Protein AF-A0A9P8PRS9-F1 (afdb_monomer_lite)

Foldseek 3Di:
DDDPDDDPDDPDDDDPPDDPPDDPDPVPDDPVVVVVVPPCPPVVVVVVVVVPPPDDPPPDDDDDDPPDDDPPDPDPPDPPPPPLDQDDPVRVVVLVVVLVVLVVVLVVLLVCPPDPDPPSHDPAPVVSLVSLVVSLVSLVVQQRDPPLQCRQVRDDCSLVSLLVSLQVVLVSLQPGQDDLVCLVSSLVSQVVSLVVLLSCLSSVNDDLVSLVSVLVSQVSVLVSSVVSCVVNVNDDCPVSSVVRSPSSNVSSD

Organism: NCBI:txid1378264

Secondary structure (DSSP, 8-state):
------SPPPPPPPPTT-----PPPGGGS-HHHHGGG-S-GGGTHHHHTTSS----TTS------TT-----PPP-PPP------PPPHHHHHHHHHHHHHHHHHHHHHHHHHTSSSTTSS-SSHHHHHHHHHHHHHHHHHT---SSTTTHHHH-SSHHHHHHHHHHHHHHHHHHSPP-HHHHHHHHHHHHHHHHHHHHHHHTT-S-HHHHHHHHHHHHHHHHHHHHHHHHTT--S-HHHHHTTTHHHHHHH-

Sequence (253 aa):
MSTYSNAPNSPLHPEPDSEISELPKETDFDEQELDFLDLNPDLNQREQFKQSISIDSNQLKSELPEDYKPILTPSPAPPNVIPYRKLSNTQQLKFMNYADERLMYIQRRFIQSFGLNQGIGYISLSELLQDDKNLINFIWMSINSTDLALLKNSLFGQTDYLIRIANDLLEYLDKMIVTIENSKEILKLISSLNDKFSYLIDGKGYSQTEMVRINGIAERTRLLIVEVFDKFGIEGYQYEISKIYEDVLDRTG

pLDDT: mean 79.78, std 20.1, range [36.81, 98.5]

InterPro domains:
  IPR031349 General transcription factor TFIIH, subunit Tfb6 [PF17110] (121-231)
  IPR031349 General transcription factor TFIIH, subunit Tfb6 [PTHR37781] (7-252)

Structure (mmCIF, N/CA/C/O backbone):
data_AF-A0A9P8PRS9-F1
#
_entry.id   AF-A0A9P8PRS9-F1
#
loop_
_atom_site.group_PDB
_atom_site.id
_atom_site.type_symbol
_atom_site.label_atom_id
_atom_site.label_alt_id
_atom_site.label_comp_id
_atom_site.label_asym_id
_atom_site.label_entity_id
_atom_site.label_seq_id
_atom_site.pdbx_PDB_ins_code
_atom_site.Cartn_x
_atom_site.Cartn_y
_atom_site.Cartn_z
_atom_site.occupancy
_atom_site.B_iso_or_equiv
_atom_site.auth_seq_id
_atom_site.auth_comp_id
_atom_site.auth_asym_id
_atom_site.auth_atom_id
_atom_site.pdbx_PDB_model_num
ATOM 1 N N . MET A 1 1 ? 60.914 -10.109 23.136 1.00 39.22 1 MET A N 1
ATOM 2 C CA . MET A 1 1 ? 60.275 -8.785 23.275 1.00 39.22 1 MET A CA 1
ATOM 3 C C . MET A 1 1 ? 60.212 -8.185 21.885 1.00 39.22 1 MET A C 1
ATOM 5 O O . MET A 1 1 ? 61.236 -7.733 21.395 1.00 39.22 1 MET A O 1
ATOM 9 N N . SER A 1 2 ? 59.074 -8.325 21.207 1.00 41.06 2 SER A N 1
ATOM 10 C CA . SER A 1 2 ? 58.925 -7.943 19.798 1.00 41.06 2 SER A CA 1
ATOM 11 C C . SER A 1 2 ? 58.286 -6.561 19.702 1.00 41.06 2 SER A C 1
ATOM 13 O O . SER A 1 2 ? 57.211 -6.329 20.248 1.00 41.06 2 SER A O 1
ATOM 15 N N . THR A 1 3 ? 58.993 -5.654 19.039 1.00 45.03 3 THR A N 1
ATOM 16 C CA . THR A 1 3 ? 58.634 -4.262 18.771 1.00 45.03 3 THR A CA 1
ATOM 17 C C . THR A 1 3 ? 57.626 -4.181 17.623 1.00 45.03 3 THR A C 1
ATOM 19 O O . THR A 1 3 ? 57.967 -4.491 16.484 1.00 45.03 3 THR A O 1
ATOM 22 N N . TYR A 1 4 ? 56.398 -3.746 17.903 1.00 49.62 4 TYR A N 1
ATOM 23 C CA . TYR A 1 4 ? 55.439 -3.327 16.877 1.00 49.62 4 TYR A CA 1
ATOM 24 C C . TYR A 1 4 ? 55.668 -1.838 16.588 1.00 49.62 4 TYR A C 1
ATOM 26 O O . TYR A 1 4 ? 55.220 -0.996 17.358 1.00 49.62 4 TYR A O 1
ATOM 34 N N . SER A 1 5 ? 56.404 -1.502 15.525 1.00 58.78 5 SER A N 1
ATOM 35 C CA . SER A 1 5 ? 56.717 -0.105 15.173 1.00 58.78 5 SER A CA 1
ATOM 36 C C . SER A 1 5 ? 56.424 0.250 13.713 1.00 58.78 5 SER A C 1
ATOM 38 O O . SER A 1 5 ? 57.174 1.022 13.134 1.00 58.78 5 SER A O 1
ATOM 40 N N . ASN A 1 6 ? 55.390 -0.318 13.088 1.00 58.16 6 ASN A N 1
ATOM 41 C CA . ASN A 1 6 ? 55.028 0.022 11.703 1.00 58.16 6 ASN A CA 1
ATOM 42 C C . ASN A 1 6 ? 53.510 -0.064 11.474 1.00 58.16 6 ASN A C 1
ATOM 44 O O . ASN A 1 6 ? 53.046 -0.804 10.610 1.00 58.16 6 ASN A O 1
ATOM 48 N N . ALA A 1 7 ? 52.727 0.671 12.262 1.00 59.50 7 ALA A N 1
ATOM 49 C CA . ALA A 1 7 ? 51.385 1.065 11.842 1.00 59.50 7 ALA A CA 1
ATOM 50 C C . ALA A 1 7 ? 51.472 2.515 11.335 1.00 59.50 7 ALA A C 1
ATOM 52 O O . ALA A 1 7 ? 52.122 3.326 12.000 1.00 59.50 7 ALA A O 1
ATOM 53 N N . PRO A 1 8 ? 50.883 2.860 10.175 1.00 58.09 8 PRO A N 1
ATOM 54 C CA . PRO A 1 8 ? 50.775 4.255 9.770 1.00 58.09 8 PRO A CA 1
ATOM 55 C C . PRO A 1 8 ? 49.957 4.990 10.837 1.00 58.09 8 PRO A C 1
ATOM 57 O O . PRO A 1 8 ? 48.857 4.560 11.181 1.00 58.09 8 PRO A O 1
ATOM 60 N N . ASN A 1 9 ? 50.525 6.048 11.417 1.00 62.53 9 ASN A N 1
ATOM 61 C CA . ASN A 1 9 ? 49.831 6.839 12.427 1.00 62.53 9 ASN A CA 1
ATOM 62 C C . ASN A 1 9 ? 48.580 7.455 11.797 1.00 62.53 9 ASN A C 1
ATOM 64 O O . ASN A 1 9 ? 48.679 8.174 10.803 1.00 62.53 9 ASN A O 1
ATOM 68 N N . SER A 1 10 ? 47.415 7.183 12.386 1.00 62.06 10 SER A N 1
ATOM 69 C CA . SER A 1 10 ? 46.193 7.910 12.055 1.00 62.06 10 SER A CA 1
ATOM 70 C C . SER A 1 10 ? 46.414 9.409 12.299 1.00 62.06 10 SER A C 1
ATOM 72 O O . SER A 1 10 ? 47.065 9.761 13.291 1.00 62.06 10 SER A O 1
ATOM 74 N N . PRO A 1 11 ? 45.889 10.292 11.433 1.00 64.56 11 PRO A N 1
ATOM 75 C CA . PRO A 1 11 ? 45.970 11.732 11.643 1.00 64.56 11 PRO A CA 1
ATOM 76 C C . PRO A 1 11 ? 45.425 12.101 13.026 1.00 64.56 11 PRO A C 1
ATOM 78 O O . PRO A 1 11 ? 44.392 11.575 13.446 1.00 64.56 11 PRO A O 1
ATOM 81 N N . LEU A 1 12 ? 46.124 12.984 13.747 1.00 63.28 12 LEU A N 1
ATOM 82 C CA . LEU A 1 12 ? 45.618 13.492 15.019 1.00 63.28 12 LEU A CA 1
ATOM 83 C C . LEU A 1 12 ? 44.321 14.257 14.757 1.00 63.28 12 LEU A C 1
ATOM 85 O O . LEU A 1 12 ? 44.312 15.228 14.001 1.00 63.28 12 LEU A O 1
ATOM 89 N N . HIS A 1 13 ? 43.237 13.821 15.393 1.00 58.59 13 HIS A N 1
ATOM 90 C CA . HIS A 1 13 ? 41.996 14.575 15.375 1.00 58.59 13 HIS A CA 1
ATOM 91 C C . HIS A 1 13 ? 42.109 15.796 16.302 1.00 58.59 13 HIS A C 1
ATOM 93 O O . HIS A 1 13 ? 42.702 15.681 17.379 1.00 58.59 13 HIS A O 1
ATOM 99 N N . PRO A 1 14 ? 41.551 16.951 15.900 1.00 69.94 14 PRO A N 1
ATOM 100 C CA . PRO A 1 14 ? 41.446 18.120 16.766 1.00 69.94 14 PRO A CA 1
ATOM 101 C C . PRO A 1 14 ? 40.601 17.828 18.020 1.00 69.94 14 PRO A C 1
ATOM 103 O O . PRO A 1 14 ? 39.766 16.920 18.029 1.00 69.94 14 PRO A O 1
ATOM 106 N N . GLU A 1 15 ? 40.828 18.593 19.091 1.00 77.75 15 GLU A N 1
ATOM 107 C CA . GLU A 1 15 ? 40.059 18.484 20.337 1.00 77.75 15 GLU A CA 1
ATOM 108 C C . GLU A 1 15 ? 38.586 18.901 20.137 1.00 77.75 15 GLU A C 1
ATOM 110 O O . GLU A 1 15 ? 38.311 19.727 19.260 1.00 77.75 15 GLU A O 1
ATOM 115 N N . PRO A 1 16 ? 37.645 18.364 20.946 1.00 64.00 16 PRO A N 1
ATOM 116 C CA . PRO A 1 16 ? 36.197 18.490 20.735 1.00 64.00 16 PRO A CA 1
ATOM 117 C C . PRO A 1 16 ? 35.652 19.916 20.550 1.00 64.00 16 PRO A C 1
ATOM 119 O O . PRO A 1 16 ? 34.617 20.064 19.909 1.00 64.00 16 PRO A O 1
ATOM 122 N N . ASP A 1 17 ? 36.356 20.942 21.040 1.00 64.69 17 ASP A N 1
ATOM 123 C CA . ASP A 1 17 ? 35.929 22.349 20.985 1.00 64.69 17 ASP A CA 1
ATOM 124 C C . ASP A 1 17 ? 36.884 23.249 20.173 1.00 64.69 17 ASP A C 1
ATOM 126 O O . ASP A 1 17 ? 36.900 24.470 20.337 1.00 64.69 17 ASP A O 1
ATOM 130 N N . SER A 1 18 ? 37.714 22.667 19.300 1.00 67.31 18 SER A N 1
ATOM 131 C CA . SER A 1 18 ? 38.602 23.442 18.424 1.00 67.31 18 SER A CA 1
ATOM 132 C C . SER A 1 18 ? 37.972 23.686 17.047 1.00 67.31 18 SER A C 1
ATOM 134 O O . SER A 1 18 ? 37.728 22.759 16.276 1.00 67.31 18 SER A O 1
ATOM 136 N N . GLU A 1 19 ? 37.700 24.955 16.727 1.00 62.75 19 GLU A N 1
ATOM 137 C CA . GLU A 1 19 ? 37.249 25.364 15.392 1.00 62.75 19 GLU A CA 1
ATOM 138 C C . GLU A 1 19 ? 38.404 25.253 14.383 1.00 62.75 19 GLU A C 1
ATOM 140 O O . GLU A 1 19 ? 39.456 25.886 14.522 1.00 62.75 19 GLU A O 1
ATOM 145 N N . ILE A 1 20 ? 38.201 24.447 13.337 1.00 61.06 20 ILE A N 1
ATOM 146 C CA . ILE A 1 20 ? 39.130 24.313 12.211 1.00 61.06 20 ILE A CA 1
ATOM 147 C C . ILE A 1 20 ? 39.128 25.645 11.451 1.00 61.06 20 ILE A C 1
ATOM 149 O O . ILE A 1 20 ? 38.175 25.967 10.747 1.00 61.06 20 ILE A O 1
ATOM 153 N N . SER A 1 21 ? 40.186 26.437 11.622 1.00 58.31 21 SER A N 1
ATOM 154 C CA . SER A 1 21 ? 40.258 27.802 11.075 1.00 58.31 21 SER A CA 1
ATOM 155 C C . SER A 1 21 ? 40.619 27.852 9.584 1.00 58.31 21 SER A C 1
ATOM 157 O O . SER A 1 21 ? 40.466 28.895 8.952 1.00 58.31 21 SER A O 1
ATOM 159 N N . GLU A 1 22 ? 41.077 26.741 9.000 1.00 61.69 22 GLU A N 1
ATOM 160 C CA . GLU A 1 22 ? 41.502 26.670 7.601 1.00 61.69 22 GLU A CA 1
ATOM 161 C C . GLU A 1 22 ? 40.907 25.424 6.934 1.00 61.69 22 GLU A C 1
ATOM 163 O O . GLU A 1 22 ? 41.296 24.292 7.215 1.00 61.69 22 GLU A O 1
ATOM 168 N N . LEU A 1 23 ? 39.929 25.638 6.050 1.00 57.84 23 LEU A N 1
ATOM 169 C CA . LEU A 1 23 ? 39.556 24.648 5.041 1.00 57.84 23 LEU A CA 1
ATOM 170 C C . LEU A 1 23 ? 40.693 24.568 4.004 1.00 57.84 23 LEU A C 1
ATOM 172 O O . LEU A 1 23 ? 41.266 25.618 3.686 1.00 57.84 23 LEU A O 1
ATOM 176 N N . PRO A 1 24 ? 41.005 23.379 3.453 1.00 55.28 24 PRO A N 1
ATOM 177 C CA . PRO A 1 24 ? 41.920 23.263 2.321 1.00 55.28 24 PRO A CA 1
ATOM 178 C C . PRO A 1 24 ? 41.464 24.212 1.213 1.00 55.28 24 PRO A C 1
ATOM 180 O O . PRO A 1 24 ? 40.288 24.224 0.839 1.00 55.28 24 PRO A O 1
ATOM 183 N N . LYS A 1 25 ? 42.369 25.069 0.741 1.00 57.69 25 LYS A N 1
ATOM 184 C CA . LYS A 1 25 ? 42.062 25.995 -0.353 1.00 57.69 25 LYS A CA 1
ATOM 185 C C . LYS A 1 25 ? 42.071 25.190 -1.650 1.00 57.69 25 LYS A C 1
ATOM 187 O O . LYS A 1 25 ? 42.853 24.258 -1.786 1.00 57.69 25 LYS A O 1
ATOM 192 N N . GLU A 1 26 ? 41.234 25.574 -2.613 1.00 54.25 26 GLU A N 1
ATOM 193 C CA . GLU A 1 26 ? 41.061 24.901 -3.919 1.00 54.25 26 GLU A CA 1
ATOM 194 C C . GLU A 1 26 ? 42.369 24.678 -4.713 1.00 54.25 26 GLU A C 1
ATOM 196 O O . GLU A 1 26 ? 42.378 23.962 -5.705 1.00 54.25 26 GLU A O 1
ATOM 201 N N . THR A 1 27 ? 43.480 25.266 -4.271 1.00 53.34 27 THR A N 1
ATOM 202 C CA . THR A 1 27 ? 44.831 25.136 -4.825 1.00 53.34 27 THR A CA 1
ATOM 203 C C . THR A 1 27 ? 45.595 23.866 -4.433 1.00 53.34 27 THR A C 1
ATOM 205 O O . THR A 1 27 ? 46.696 23.685 -4.941 1.00 53.34 27 THR A O 1
ATOM 208 N N . ASP A 1 28 ? 45.066 23.013 -3.549 1.00 53.62 28 ASP A N 1
ATOM 209 C CA . ASP A 1 28 ? 45.774 21.804 -3.077 1.00 53.62 28 ASP A CA 1
ATOM 210 C C . ASP A 1 28 ? 45.522 20.546 -3.935 1.00 53.62 28 ASP A C 1
ATOM 212 O O . ASP A 1 28 ? 46.047 19.479 -3.624 1.00 53.62 28 ASP A O 1
ATOM 216 N N . PHE A 1 29 ? 44.742 20.658 -5.015 1.00 56.34 29 PHE A N 1
ATOM 217 C CA . PHE A 1 29 ? 44.516 19.568 -5.967 1.00 56.34 29 PHE A CA 1
ATOM 218 C C . PHE A 1 29 ? 45.351 19.790 -7.229 1.00 56.34 29 PHE A C 1
ATOM 220 O O . PHE A 1 29 ? 45.262 20.844 -7.861 1.00 56.34 29 PHE A O 1
ATOM 227 N N . ASP A 1 30 ? 46.146 18.791 -7.616 1.00 60.47 30 ASP A N 1
ATOM 228 C CA . ASP A 1 30 ? 46.845 18.806 -8.901 1.00 60.47 30 ASP A CA 1
ATOM 229 C C . ASP A 1 30 ? 45.812 18.809 -10.044 1.00 60.47 30 ASP A C 1
ATOM 231 O O . ASP A 1 30 ? 44.810 18.094 -9.990 1.00 60.47 30 ASP A O 1
ATOM 235 N N . GLU A 1 31 ? 46.055 19.568 -11.121 1.00 58.00 31 GLU A N 1
ATOM 236 C CA . GLU A 1 31 ? 45.141 19.665 -12.282 1.00 58.00 31 GLU A CA 1
ATOM 237 C C . GLU A 1 31 ? 44.767 18.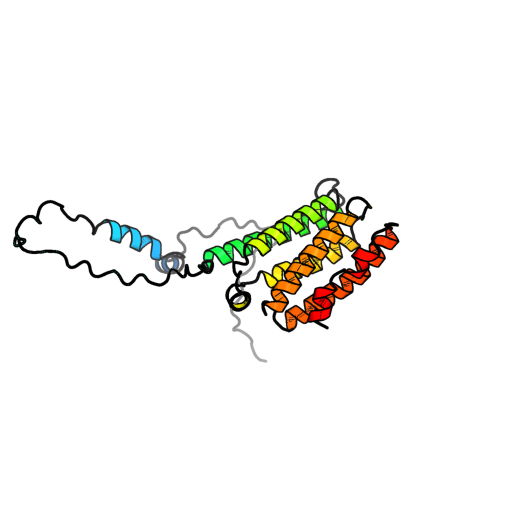288 -12.873 1.00 58.00 31 GLU A C 1
ATOM 239 O O . GLU A 1 31 ? 43.699 18.126 -13.456 1.00 58.00 31 GLU A O 1
ATOM 244 N N . GLN A 1 32 ? 45.609 17.270 -12.668 1.00 59.19 32 GLN A N 1
ATOM 245 C CA . GLN A 1 32 ? 45.366 15.891 -13.103 1.00 59.19 32 GLN A CA 1
ATOM 246 C C . GLN A 1 32 ? 44.349 15.129 -12.231 1.00 59.19 32 GLN A C 1
ATOM 248 O O . GLN A 1 32 ? 43.724 14.188 -12.718 1.00 59.19 32 GLN A O 1
ATOM 253 N N . GLU A 1 33 ? 44.158 15.509 -10.962 1.00 56.84 33 GLU A N 1
ATOM 254 C CA . GLU A 1 33 ? 43.120 14.933 -10.089 1.00 56.84 33 GLU A CA 1
ATOM 255 C C . GLU A 1 33 ? 41.735 15.524 -10.379 1.00 56.84 33 GLU A C 1
ATOM 257 O O . GLU A 1 33 ? 40.726 14.828 -10.252 1.00 56.84 33 GLU A O 1
ATOM 262 N N . LEU A 1 34 ? 41.676 16.779 -10.831 1.00 57.69 34 LEU A N 1
ATOM 263 C CA . LEU A 1 34 ? 40.422 17.441 -11.199 1.00 57.69 34 LEU A CA 1
ATOM 264 C C . LEU A 1 34 ? 39.796 16.845 -12.472 1.00 57.69 34 LEU A C 1
ATOM 266 O O . LEU A 1 34 ? 38.572 16.757 -12.557 1.00 57.69 34 LEU A O 1
ATOM 270 N N . ASP A 1 35 ? 40.613 16.340 -13.403 1.00 61.88 35 ASP A N 1
ATOM 271 C CA . ASP A 1 35 ? 40.151 15.622 -14.604 1.00 61.88 35 ASP A CA 1
ATOM 272 C C . ASP A 1 35 ? 39.470 14.275 -14.275 1.00 61.88 35 ASP A C 1
ATOM 274 O O . ASP A 1 35 ? 38.583 13.827 -15.002 1.00 61.88 35 ASP A O 1
ATOM 278 N N . PHE A 1 36 ? 39.819 13.632 -13.152 1.00 59.41 36 PHE A N 1
ATOM 279 C CA . PHE A 1 36 ? 39.126 12.423 -12.673 1.00 59.41 36 PHE A CA 1
ATOM 280 C C . PHE A 1 36 ? 37.749 12.720 -12.062 1.00 59.41 36 PHE A C 1
ATOM 282 O O . PHE A 1 36 ? 36.930 11.808 -11.916 1.00 59.41 36 PHE A O 1
ATOM 289 N N . LEU A 1 37 ? 37.492 13.981 -11.706 1.00 58.72 37 LEU A N 1
ATOM 290 C CA . LEU A 1 37 ? 36.241 14.448 -11.117 1.00 58.72 37 LEU A CA 1
ATOM 291 C C . LEU A 1 37 ? 35.263 15.018 -12.159 1.00 58.72 37 LEU A C 1
ATOM 293 O O . LEU A 1 37 ? 34.213 15.546 -11.782 1.00 58.72 37 LEU A O 1
ATOM 297 N N . ASP A 1 38 ? 35.564 14.905 -13.458 1.00 63.97 38 ASP A N 1
ATOM 298 C CA . ASP A 1 38 ? 34.611 15.243 -14.515 1.00 63.97 38 ASP A CA 1
ATOM 299 C C . ASP A 1 38 ? 33.526 14.158 -14.619 1.00 63.97 38 ASP A C 1
ATOM 301 O O . ASP A 1 38 ? 33.648 13.138 -15.300 1.00 63.97 38 ASP A O 1
ATOM 305 N N . LEU A 1 39 ? 32.425 14.386 -13.902 1.00 63.06 39 LEU A N 1
ATOM 306 C CA . LEU A 1 39 ? 31.278 13.480 -13.849 1.00 63.06 39 LEU A CA 1
ATOM 307 C C . LEU A 1 39 ? 30.444 13.473 -15.148 1.00 63.06 39 LEU A C 1
ATOM 309 O O . LEU A 1 39 ? 29.463 12.729 -15.209 1.00 63.06 39 LEU A O 1
ATOM 313 N N . ASN A 1 40 ? 30.777 14.286 -16.167 1.00 60.28 40 ASN A N 1
ATOM 314 C CA . ASN A 1 40 ? 30.057 14.342 -17.448 1.00 60.28 40 ASN A CA 1
ATOM 315 C C . ASN A 1 40 ? 30.967 14.699 -18.656 1.00 60.28 40 ASN A C 1
ATOM 317 O O . ASN A 1 40 ? 30.786 15.760 -19.265 1.00 60.28 40 ASN A O 1
ATOM 321 N N . PRO A 1 41 ? 31.833 13.780 -19.120 1.00 60.62 41 PRO A N 1
ATOM 322 C CA . PRO A 1 41 ? 32.759 14.034 -20.236 1.00 60.62 41 PRO A CA 1
ATOM 323 C C . PRO A 1 41 ? 32.072 14.318 -21.593 1.00 60.62 41 PRO A C 1
ATOM 325 O O . PRO A 1 41 ? 32.682 14.861 -22.517 1.00 60.62 41 PRO A O 1
ATOM 328 N N . ASP A 1 42 ? 30.782 13.991 -21.736 1.00 60.03 42 ASP A N 1
ATOM 329 C CA . ASP A 1 42 ? 30.027 14.128 -22.991 1.00 60.03 42 ASP A CA 1
ATOM 330 C C . ASP A 1 42 ? 29.537 15.559 -23.289 1.00 60.03 42 ASP A C 1
ATOM 332 O O . ASP A 1 42 ? 29.092 15.844 -24.407 1.00 60.03 42 ASP A O 1
ATOM 336 N N . LEU A 1 43 ? 29.606 16.491 -22.329 1.00 53.47 43 LEU A N 1
ATOM 337 C CA . LEU A 1 43 ? 29.171 17.877 -22.559 1.00 53.47 43 LEU A CA 1
ATOM 338 C C . LEU A 1 43 ? 30.110 18.631 -23.518 1.00 53.47 43 LEU A C 1
ATOM 340 O O . LEU A 1 43 ? 29.630 19.400 -24.356 1.00 53.47 43 LEU A O 1
ATOM 344 N N . ASN A 1 44 ? 31.412 18.334 -23.486 1.00 55.94 44 ASN A N 1
ATOM 345 C CA . ASN A 1 44 ? 32.426 18.998 -24.314 1.00 55.94 44 ASN A CA 1
ATOM 346 C C . ASN A 1 44 ? 32.399 18.560 -25.793 1.00 55.94 44 ASN A C 1
ATOM 348 O O . ASN A 1 44 ? 32.805 19.314 -26.679 1.00 55.94 44 ASN A O 1
ATOM 352 N N . GLN A 1 45 ? 31.848 17.382 -26.112 1.00 56.38 45 GLN A N 1
ATOM 353 C CA . GLN A 1 45 ? 31.724 16.915 -27.504 1.00 56.38 45 GLN A CA 1
ATOM 354 C C . GLN A 1 45 ? 30.621 17.646 -28.286 1.00 56.38 45 GLN A C 1
ATOM 356 O O . GLN A 1 45 ? 30.653 17.722 -29.519 1.00 56.38 45 GLN A O 1
ATOM 361 N N . ARG A 1 46 ? 29.637 18.226 -27.587 1.00 50.31 46 ARG A N 1
ATOM 362 C CA . ARG A 1 46 ? 28.483 18.878 -28.221 1.00 50.31 46 ARG A CA 1
ATOM 363 C C . ARG A 1 46 ? 28.811 20.254 -28.804 1.00 50.31 46 ARG A C 1
ATOM 365 O O . ARG A 1 46 ? 28.105 20.704 -29.708 1.00 50.31 46 ARG A O 1
ATOM 372 N N . GLU A 1 47 ? 29.874 20.903 -28.331 1.00 48.12 47 GLU A N 1
ATOM 373 C CA . GLU A 1 47 ? 30.336 22.181 -28.886 1.00 48.12 47 GLU A CA 1
ATOM 374 C C . GLU A 1 47 ? 31.142 21.998 -30.179 1.00 48.12 47 GLU A C 1
ATOM 376 O O . GLU A 1 47 ? 30.979 22.781 -31.116 1.00 48.12 47 GLU A O 1
ATOM 381 N N . GLN A 1 48 ? 31.896 20.901 -30.309 1.00 46.34 48 GLN A N 1
ATOM 382 C CA . GLN A 1 48 ? 32.650 20.591 -31.532 1.00 46.34 48 GLN A CA 1
ATOM 383 C C . GLN A 1 48 ? 31.736 20.210 -32.712 1.00 46.34 48 GLN A C 1
ATOM 385 O O . GLN A 1 48 ? 32.017 20.555 -33.859 1.00 46.34 48 GLN A O 1
ATOM 390 N N . PHE A 1 49 ? 30.584 19.583 -32.449 1.00 39.12 49 PHE A N 1
ATOM 391 C CA . PHE A 1 49 ? 29.627 19.196 -33.496 1.00 39.12 49 PHE A CA 1
ATOM 392 C C . PHE A 1 49 ? 28.840 20.367 -34.111 1.00 39.12 49 PHE A C 1
ATOM 394 O O . PHE A 1 49 ? 28.237 20.210 -35.172 1.00 39.12 49 PHE A O 1
ATOM 401 N N . LYS A 1 50 ? 28.830 21.548 -33.478 1.00 42.16 50 LYS A N 1
ATOM 402 C CA . LYS A 1 50 ? 28.157 22.741 -34.026 1.00 42.16 50 LYS A CA 1
ATOM 403 C C . LYS A 1 50 ? 29.013 23.521 -35.028 1.00 42.16 50 LYS A C 1
ATOM 405 O O . LYS A 1 50 ? 28.455 24.312 -35.782 1.00 42.16 50 LYS A O 1
ATOM 410 N N . GLN A 1 51 ? 30.328 23.297 -35.070 1.00 39.31 51 GLN A N 1
ATOM 411 C CA . GLN A 1 51 ? 31.231 24.000 -35.992 1.00 39.31 51 GLN A CA 1
ATOM 412 C C . GLN A 1 51 ? 31.386 23.321 -37.364 1.00 39.31 51 GLN A C 1
ATOM 414 O O . GLN A 1 51 ? 31.916 23.942 -38.278 1.00 39.31 51 GLN A O 1
ATOM 419 N N . SER A 1 52 ? 30.897 22.090 -37.552 1.00 36.81 52 SER A N 1
ATOM 420 C CA . SER A 1 52 ? 31.090 21.320 -38.794 1.00 36.81 52 SER A CA 1
ATOM 421 C C . SER A 1 52 ? 29.894 21.305 -39.758 1.00 36.81 52 SER A C 1
ATOM 423 O O . SER A 1 52 ? 29.959 20.640 -40.790 1.00 36.81 52 SER A O 1
ATOM 425 N N . ILE A 1 53 ? 28.818 22.055 -39.484 1.00 43.31 53 ILE A N 1
ATOM 426 C CA . ILE A 1 53 ? 27.662 22.165 -40.393 1.00 43.31 53 ILE A CA 1
ATOM 427 C C . ILE A 1 53 ? 27.474 23.621 -40.834 1.00 43.31 53 ILE A C 1
ATOM 429 O O . ILE A 1 53 ? 26.539 24.308 -40.433 1.00 43.31 53 ILE A O 1
ATOM 433 N N . SER A 1 54 ? 28.365 24.084 -41.703 1.00 43.03 54 SER A N 1
ATOM 434 C CA . SER A 1 54 ? 28.116 25.201 -42.618 1.00 43.03 54 SER A CA 1
ATOM 435 C C . SER A 1 54 ? 28.155 24.663 -44.049 1.00 43.03 54 SER A C 1
ATOM 437 O O . SER A 1 54 ? 29.143 24.789 -44.765 1.00 43.03 54 SER A O 1
ATOM 439 N N . ILE A 1 55 ? 27.075 23.991 -44.459 1.00 43.06 55 ILE A N 1
ATOM 440 C CA . ILE A 1 55 ? 26.903 23.560 -45.851 1.00 43.06 55 ILE A CA 1
ATOM 441 C C . ILE A 1 55 ? 26.261 24.717 -46.617 1.00 43.06 55 ILE A C 1
ATOM 443 O O . ILE A 1 55 ? 25.105 25.070 -46.389 1.00 43.06 55 ILE A O 1
ATOM 447 N N . ASP A 1 56 ? 27.057 25.307 -47.501 1.00 37.81 56 ASP A N 1
ATOM 448 C CA . ASP A 1 56 ? 26.719 26.429 -48.370 1.00 37.81 56 ASP A CA 1
ATOM 449 C C . ASP A 1 56 ? 25.740 25.976 -49.473 1.00 37.81 56 ASP A C 1
ATOM 451 O O . ASP A 1 56 ? 26.049 25.139 -50.324 1.00 37.81 56 ASP A O 1
ATOM 455 N N . SER A 1 57 ? 24.512 26.487 -49.437 1.00 40.34 57 SER A N 1
ATOM 456 C CA . SER A 1 57 ? 23.354 25.976 -50.187 1.00 40.34 57 SER A CA 1
ATOM 457 C C . SER A 1 57 ? 23.273 26.404 -51.667 1.00 40.34 57 SER A C 1
ATOM 459 O O . SER A 1 57 ? 22.201 26.326 -52.262 1.00 40.34 57 SER A O 1
ATOM 461 N N . ASN A 1 58 ? 24.374 26.835 -52.293 1.00 41.31 58 ASN A N 1
ATOM 462 C CA . ASN A 1 58 ? 24.349 27.462 -53.628 1.00 41.31 58 ASN A CA 1
ATOM 463 C C . ASN A 1 58 ? 25.172 26.772 -54.737 1.00 41.31 58 ASN A C 1
ATOM 465 O O . ASN A 1 58 ? 25.319 27.353 -55.810 1.00 41.31 58 ASN A O 1
ATOM 469 N N . GLN A 1 59 ? 25.664 25.539 -54.555 1.00 42.38 59 GLN A N 1
ATOM 470 C CA . GLN A 1 59 ? 26.496 24.862 -55.575 1.00 42.38 59 GLN A CA 1
ATOM 471 C C . GLN A 1 59 ? 25.984 23.512 -56.111 1.00 42.38 59 GLN A C 1
ATOM 473 O O . GLN A 1 59 ? 26.760 22.760 -56.688 1.00 42.38 59 GLN A O 1
ATOM 478 N N . LEU A 1 60 ? 24.687 23.197 -56.018 1.00 41.12 60 LEU A N 1
ATOM 479 C CA . LEU A 1 60 ? 24.131 22.001 -56.679 1.00 41.12 60 LEU A CA 1
ATOM 480 C C . LEU A 1 60 ? 22.934 22.346 -57.583 1.00 41.12 60 LEU A C 1
ATOM 482 O O . LEU A 1 60 ? 21.777 22.097 -57.250 1.00 41.12 60 LEU A O 1
ATOM 486 N N . LYS A 1 61 ? 23.207 22.938 -58.750 1.00 43.38 61 LYS A N 1
ATOM 487 C CA . LYS A 1 61 ? 22.247 23.036 -59.865 1.00 43.38 61 LYS A CA 1
ATOM 488 C C . LYS A 1 61 ? 22.946 22.833 -61.211 1.00 43.38 61 LYS A C 1
ATOM 490 O O . LYS A 1 61 ? 23.328 23.807 -61.843 1.00 43.38 61 LYS A O 1
ATOM 495 N N . SER A 1 62 ? 23.065 21.567 -61.608 1.00 45.50 62 SER A N 1
ATOM 496 C CA . SER A 1 62 ? 23.299 21.022 -62.965 1.00 45.50 62 SER A CA 1
ATOM 497 C C . SER A 1 62 ? 23.899 19.630 -62.726 1.00 45.50 62 SER A C 1
ATOM 499 O O . SER A 1 62 ? 24.935 19.542 -62.085 1.00 45.50 62 SER A O 1
ATOM 501 N N . GLU A 1 63 ? 23.324 18.485 -63.069 1.00 50.31 63 GLU A N 1
ATOM 502 C CA . GLU A 1 63 ? 22.622 18.063 -64.276 1.00 50.31 63 GLU A CA 1
ATOM 503 C C . GLU A 1 63 ? 21.748 16.854 -63.883 1.00 50.31 63 GLU A C 1
ATOM 505 O O . GLU A 1 63 ? 22.235 15.928 -63.235 1.00 50.31 63 GLU A O 1
ATOM 510 N N . LEU A 1 64 ? 20.467 16.833 -64.252 1.00 50.59 64 LEU A N 1
ATOM 511 C CA . LEU A 1 64 ? 19.635 15.627 -64.178 1.00 50.59 64 LEU A CA 1
ATOM 512 C C . LEU A 1 64 ? 18.962 15.443 -65.547 1.00 50.59 64 LEU A C 1
ATOM 514 O O . LEU A 1 64 ? 18.324 16.386 -66.015 1.00 50.59 64 LEU A O 1
ATOM 518 N N . PRO A 1 65 ? 19.112 14.283 -66.212 1.00 53.47 65 PRO A N 1
ATOM 519 C CA . PRO A 1 65 ? 18.437 14.009 -67.478 1.00 53.47 65 PRO A CA 1
ATOM 520 C C . PRO A 1 65 ? 16.909 13.969 -67.306 1.00 53.47 65 PRO A C 1
ATOM 522 O O . PRO A 1 65 ? 16.408 13.391 -66.342 1.00 53.47 65 PRO A O 1
ATOM 525 N N . GLU A 1 66 ? 16.185 14.534 -68.276 1.00 56.94 66 GLU A N 1
ATOM 526 C CA . GLU A 1 66 ? 14.718 14.733 -68.306 1.00 56.94 66 GLU A CA 1
ATOM 527 C C . GLU A 1 66 ? 13.856 13.453 -68.186 1.00 56.94 66 GLU A C 1
ATOM 529 O O . GLU A 1 66 ? 12.652 13.550 -67.970 1.00 56.94 66 GLU A O 1
ATOM 534 N N . ASP A 1 67 ? 14.437 12.250 -68.251 1.00 48.56 67 ASP A N 1
ATOM 535 C CA . ASP A 1 67 ? 13.687 10.980 -68.240 1.00 48.56 67 ASP A CA 1
ATOM 536 C C . ASP A 1 67 ? 13.667 10.245 -66.885 1.00 48.56 67 ASP A C 1
ATOM 538 O O . ASP A 1 67 ? 13.220 9.095 -66.791 1.00 48.56 67 ASP A O 1
ATOM 542 N N . TYR A 1 68 ? 14.106 10.881 -65.794 1.00 50.69 68 TYR A N 1
ATOM 543 C CA . TYR A 1 68 ? 14.057 10.250 -64.474 1.00 50.69 68 TYR A CA 1
ATOM 544 C C . TYR A 1 68 ? 12.633 10.255 -63.894 1.00 50.69 68 TYR A C 1
ATOM 546 O O . TYR A 1 68 ? 12.227 11.162 -63.170 1.00 50.69 68 TYR A O 1
ATOM 554 N N . LYS A 1 69 ? 11.860 9.202 -64.175 1.00 57.97 69 LYS A N 1
ATOM 555 C CA . LYS A 1 69 ? 10.654 8.885 -63.398 1.00 57.97 69 LYS A CA 1
ATOM 556 C C . LYS A 1 69 ? 11.085 8.150 -62.127 1.00 57.97 69 LYS A C 1
ATOM 558 O O . LYS A 1 69 ? 11.559 7.018 -62.241 1.00 57.97 69 LYS A O 1
ATOM 563 N N . PRO A 1 70 ? 10.935 8.731 -60.921 1.00 48.00 70 PRO A N 1
ATOM 564 C CA . PRO A 1 70 ? 11.246 8.004 -59.702 1.00 48.00 70 PRO A CA 1
ATOM 565 C C . PRO A 1 70 ? 10.312 6.797 -59.606 1.00 48.00 70 PRO A C 1
ATOM 567 O O . PRO A 1 70 ? 9.091 6.936 -59.516 1.00 48.00 70 PRO A O 1
ATOM 570 N N . ILE A 1 71 ? 10.888 5.596 -59.640 1.00 55.06 71 ILE A N 1
ATOM 571 C CA . ILE A 1 71 ? 10.175 4.391 -59.234 1.00 55.06 71 ILE A CA 1
ATOM 572 C C . ILE A 1 71 ? 9.924 4.560 -57.737 1.00 55.06 71 ILE A C 1
ATOM 574 O O . ILE A 1 71 ? 10.857 4.505 -56.938 1.00 55.06 71 ILE A O 1
ATOM 578 N N . LEU A 1 72 ? 8.668 4.811 -57.366 1.00 51.03 72 LEU A N 1
ATOM 579 C CA . LEU A 1 72 ? 8.213 4.742 -55.984 1.00 51.03 72 LEU A CA 1
ATOM 580 C C . LEU A 1 72 ? 8.328 3.282 -55.541 1.00 51.03 72 LEU A C 1
ATOM 582 O O . LEU A 1 72 ? 7.390 2.500 -55.688 1.00 51.03 72 LEU A O 1
ATOM 586 N N . THR A 1 73 ? 9.493 2.886 -55.036 1.00 52.53 73 THR A N 1
ATOM 587 C CA . THR A 1 73 ? 9.569 1.680 -54.224 1.00 52.53 73 THR A CA 1
ATOM 588 C C . THR A 1 73 ? 8.801 1.978 -52.936 1.00 52.53 73 THR A C 1
ATOM 590 O O . THR A 1 73 ? 9.094 2.974 -52.266 1.00 52.53 73 THR A O 1
ATOM 593 N N . PRO A 1 74 ? 7.769 1.193 -52.581 1.00 47.78 74 PRO A N 1
ATOM 594 C CA . PRO A 1 74 ? 7.149 1.348 -51.280 1.00 47.78 74 PRO A CA 1
ATOM 595 C C . PRO A 1 74 ? 8.231 1.103 -50.230 1.00 47.78 74 PRO A C 1
ATOM 597 O O . PRO A 1 74 ? 8.863 0.045 -50.208 1.00 47.78 74 PRO A O 1
ATOM 600 N N . SER A 1 75 ? 8.470 2.119 -49.401 1.00 51.09 75 SER A N 1
ATOM 601 C CA . SER A 1 75 ? 9.316 1.995 -48.219 1.00 51.09 75 SER A CA 1
ATOM 602 C C . SER A 1 75 ? 8.834 0.776 -47.427 1.00 51.09 75 SER A C 1
ATOM 604 O O . SER A 1 75 ? 7.624 0.683 -47.181 1.00 51.09 75 SER A O 1
ATOM 606 N N . PRO A 1 76 ? 9.711 -0.174 -47.052 1.00 50.78 76 PRO A N 1
ATOM 607 C CA . PRO A 1 76 ? 9.331 -1.241 -46.147 1.00 50.78 76 PRO A CA 1
ATOM 608 C C . PRO A 1 76 ? 9.033 -0.576 -44.806 1.00 50.78 76 PRO A C 1
ATOM 610 O O . PRO A 1 76 ? 9.930 -0.307 -44.011 1.00 50.78 76 PRO A O 1
ATOM 613 N N . ALA A 1 77 ? 7.764 -0.234 -44.590 1.00 53.59 77 ALA A N 1
ATOM 614 C CA . ALA A 1 77 ? 7.293 0.236 -43.307 1.00 53.59 77 ALA A CA 1
ATOM 615 C C . ALA A 1 77 ? 7.676 -0.842 -42.283 1.00 53.59 77 ALA A C 1
ATOM 617 O O . ALA A 1 77 ? 7.235 -1.988 -42.436 1.00 53.59 77 ALA A O 1
ATOM 618 N N . PRO A 1 78 ? 8.502 -0.539 -41.263 1.00 54.22 78 PRO A N 1
ATOM 619 C CA . PRO A 1 78 ? 8.600 -1.449 -40.142 1.00 54.22 78 PRO A CA 1
ATOM 620 C C . PRO A 1 78 ? 7.182 -1.600 -39.575 1.00 54.22 78 PRO A C 1
ATOM 622 O O . PRO A 1 78 ? 6.441 -0.608 -39.530 1.00 54.22 78 PRO A O 1
ATOM 625 N N . PRO A 1 79 ? 6.758 -2.814 -39.179 1.00 51.81 79 PRO A N 1
ATOM 626 C CA . PRO A 1 79 ? 5.502 -2.959 -38.469 1.00 51.81 79 PRO A CA 1
ATOM 627 C C . PRO A 1 79 ? 5.529 -1.974 -37.305 1.00 51.81 79 PRO A C 1
ATOM 629 O O . PRO A 1 79 ? 6.524 -1.880 -36.585 1.00 51.81 79 PRO A O 1
ATOM 632 N N . ASN A 1 80 ? 4.457 -1.197 -37.190 1.00 49.97 80 ASN A N 1
ATOM 633 C CA . ASN A 1 80 ? 4.252 -0.153 -36.195 1.00 49.97 80 ASN A CA 1
ATOM 634 C C . ASN A 1 80 ? 4.078 -0.798 -34.807 1.00 49.97 80 ASN A C 1
ATOM 636 O O . ASN A 1 80 ? 3.022 -0.735 -34.189 1.00 49.97 80 ASN A O 1
ATOM 640 N N . VAL A 1 81 ? 5.106 -1.496 -34.335 1.00 47.53 81 VAL A N 1
ATOM 641 C CA . VAL A 1 81 ? 5.246 -1.895 -32.946 1.00 47.53 81 VAL A CA 1
ATOM 642 C C . VAL A 1 81 ? 5.973 -0.723 -32.328 1.00 47.53 81 VAL A C 1
ATOM 644 O O . VAL A 1 81 ? 7.186 -0.617 -32.463 1.00 47.53 81 VAL A O 1
ATOM 647 N N . ILE A 1 82 ? 5.237 0.222 -31.745 1.00 47.22 82 ILE A N 1
ATOM 648 C CA . ILE A 1 82 ? 5.841 1.250 -30.897 1.00 47.22 82 ILE A CA 1
ATOM 649 C C . ILE A 1 82 ? 6.535 0.458 -29.783 1.00 47.22 82 ILE A C 1
ATOM 651 O O . ILE A 1 82 ? 5.830 -0.143 -28.969 1.00 47.22 82 ILE A O 1
ATOM 655 N N . PRO A 1 83 ? 7.877 0.353 -29.749 1.00 47.94 83 PRO A N 1
ATOM 656 C CA . PRO A 1 83 ? 8.504 -0.363 -28.661 1.00 47.94 83 PRO A CA 1
ATOM 657 C C . PRO A 1 83 ? 8.247 0.485 -27.422 1.00 47.94 83 PRO A C 1
ATOM 659 O O . PRO A 1 83 ? 8.666 1.645 -27.366 1.00 47.94 83 PRO A O 1
ATOM 662 N N . TYR A 1 84 ? 7.510 -0.063 -26.456 1.00 54.25 84 TYR A N 1
ATOM 663 C CA . TYR A 1 84 ? 7.355 0.558 -25.148 1.00 54.25 84 TYR A CA 1
ATOM 664 C C . TYR A 1 84 ? 8.755 0.873 -24.624 1.00 54.25 84 TYR A C 1
ATOM 666 O O . TYR A 1 84 ? 9.555 -0.019 -24.329 1.00 54.25 84 TYR A O 1
ATOM 674 N N . ARG A 1 85 ? 9.102 2.163 -24.623 1.00 62.28 85 ARG A N 1
ATOM 675 C CA . ARG A 1 85 ? 10.450 2.607 -24.295 1.00 62.28 85 ARG A CA 1
ATOM 676 C C . ARG A 1 85 ? 10.635 2.400 -22.801 1.00 62.28 85 ARG A C 1
ATOM 678 O O . ARG A 1 85 ? 10.014 3.096 -22.002 1.00 62.28 85 ARG A O 1
ATOM 685 N N . LYS A 1 86 ? 11.491 1.446 -22.428 1.00 69.94 86 LYS A N 1
ATOM 686 C CA . LYS A 1 86 ? 11.950 1.314 -21.043 1.00 69.94 86 LYS A CA 1
ATOM 687 C C . LYS A 1 86 ? 12.493 2.665 -20.579 1.00 69.94 86 LYS A C 1
ATOM 689 O O . LYS A 1 86 ? 13.193 3.342 -21.338 1.00 69.94 86 LYS A O 1
ATOM 694 N N . LEU A 1 87 ? 12.149 3.054 -19.353 1.00 76.31 87 LEU A N 1
ATOM 695 C CA . LEU A 1 87 ? 12.663 4.281 -18.752 1.00 76.31 87 LEU A CA 1
ATOM 696 C C . LEU A 1 87 ? 14.193 4.243 -18.760 1.00 76.31 87 LEU A C 1
ATOM 698 O O . LEU A 1 87 ? 14.787 3.195 -18.497 1.00 76.31 87 LEU A O 1
ATOM 702 N N . SER A 1 88 ? 14.831 5.370 -19.078 1.00 87.19 88 SER A N 1
ATOM 703 C CA . SER A 1 88 ? 16.292 5.460 -19.006 1.00 87.19 88 SER A CA 1
ATOM 704 C C . SER A 1 88 ? 16.762 5.293 -17.561 1.00 87.19 88 SER A C 1
ATOM 706 O O . SER A 1 88 ? 16.021 5.619 -16.636 1.00 87.19 88 SER A O 1
ATOM 708 N N . ASN A 1 89 ? 18.005 4.857 -17.346 1.00 88.50 89 ASN A N 1
ATOM 709 C CA . ASN A 1 89 ? 18.560 4.721 -15.992 1.00 88.50 89 ASN A CA 1
ATOM 710 C C . ASN A 1 89 ? 18.417 6.021 -15.179 1.00 88.50 89 ASN A C 1
ATOM 712 O O . ASN A 1 89 ? 18.023 5.988 -14.021 1.00 88.50 89 ASN A O 1
ATOM 716 N N . THR A 1 90 ? 18.620 7.187 -15.801 1.00 92.62 90 THR A N 1
ATOM 717 C CA . THR A 1 90 ? 18.395 8.491 -15.157 1.00 92.62 90 THR A CA 1
ATOM 718 C C . THR A 1 90 ? 16.939 8.700 -14.728 1.00 92.62 90 THR A C 1
ATOM 720 O O . THR A 1 90 ? 16.688 9.262 -13.667 1.00 92.62 90 THR A O 1
ATOM 723 N N . GLN A 1 91 ? 15.964 8.276 -15.539 1.00 90.94 91 GLN A N 1
ATOM 724 C CA . GLN A 1 91 ? 14.545 8.351 -15.175 1.00 90.94 91 GLN A CA 1
ATOM 725 C C . GLN A 1 91 ? 14.205 7.376 -14.045 1.00 90.94 91 GLN A C 1
ATOM 727 O O . GLN A 1 91 ? 13.457 7.743 -13.144 1.00 90.94 91 GLN A O 1
ATOM 732 N N . GLN A 1 92 ? 14.780 6.172 -14.069 1.00 92.81 92 GLN A N 1
ATOM 733 C CA . GLN A 1 92 ? 14.611 5.176 -13.012 1.00 92.81 92 GLN A CA 1
ATOM 734 C C . GLN A 1 92 ? 15.160 5.688 -11.673 1.00 92.81 92 GLN A C 1
ATOM 736 O O . GLN A 1 92 ? 14.454 5.642 -10.674 1.00 92.81 92 GLN A O 1
ATOM 741 N N . LEU A 1 93 ? 16.362 6.273 -11.660 1.00 94.12 93 LEU A N 1
ATOM 742 C CA . LEU A 1 93 ? 16.951 6.871 -10.456 1.00 94.12 93 LEU A CA 1
ATOM 743 C C . LEU A 1 93 ? 16.116 8.038 -9.918 1.00 94.12 93 LEU A C 1
ATOM 745 O O . LEU A 1 93 ? 15.879 8.122 -8.719 1.00 94.12 93 LEU A O 1
ATOM 749 N N . LYS A 1 94 ? 15.612 8.915 -10.796 1.00 95.00 94 LYS A N 1
ATOM 750 C CA . LYS A 1 94 ? 14.700 9.997 -10.383 1.00 95.00 94 LYS A CA 1
ATOM 751 C C . LYS A 1 94 ? 13.415 9.461 -9.757 1.00 95.00 94 LYS A C 1
ATOM 753 O O . LYS A 1 94 ? 12.936 10.035 -8.785 1.00 95.00 94 LYS A O 1
ATOM 758 N N . PHE A 1 95 ? 12.865 8.384 -10.315 1.00 95.44 95 PHE A N 1
ATOM 759 C CA . PHE A 1 95 ? 11.708 7.704 -9.744 1.00 95.44 95 PHE A CA 1
ATOM 760 C C . PHE A 1 95 ? 12.025 7.156 -8.345 1.00 95.44 95 PHE A C 1
ATOM 762 O O . PHE A 1 95 ? 11.247 7.410 -7.429 1.00 95.44 95 PHE A O 1
ATOM 769 N N . MET A 1 96 ? 13.169 6.484 -8.167 1.00 95.69 96 MET A N 1
ATOM 770 C CA . MET A 1 96 ? 13.564 5.932 -6.865 1.00 95.69 96 MET A CA 1
ATOM 771 C C . MET A 1 96 ? 13.782 7.000 -5.812 1.00 95.69 96 MET A C 1
ATOM 773 O O . MET A 1 96 ? 13.164 6.932 -4.755 1.00 95.69 96 MET A O 1
ATOM 777 N N . ASN A 1 97 ? 14.546 8.041 -6.134 1.00 96.94 97 ASN A N 1
ATOM 778 C CA . ASN A 1 97 ? 14.777 9.142 -5.205 1.00 96.94 97 ASN A CA 1
ATOM 779 C C . ASN A 1 97 ? 13.456 9.795 -4.780 1.00 96.94 97 ASN A C 1
ATOM 781 O O . ASN A 1 97 ? 13.243 10.042 -3.600 1.00 96.94 97 ASN A O 1
ATOM 785 N N . TYR A 1 98 ? 12.531 10.009 -5.721 1.00 97.62 98 TYR A N 1
ATOM 786 C CA . TYR A 1 98 ? 11.211 10.542 -5.390 1.00 97.62 98 TYR A CA 1
ATOM 787 C C . TYR A 1 98 ? 10.414 9.603 -4.473 1.00 97.62 98 TYR A C 1
ATOM 789 O O . TYR A 1 98 ? 9.796 10.059 -3.511 1.00 97.62 98 TYR A O 1
ATOM 797 N N . ALA A 1 99 ? 10.401 8.298 -4.761 1.00 97.88 99 ALA A N 1
ATOM 798 C CA . ALA A 1 99 ? 9.683 7.324 -3.944 1.00 97.88 99 ALA A CA 1
ATOM 799 C C . ALA A 1 99 ? 10.273 7.230 -2.526 1.00 97.88 99 ALA A C 1
ATOM 801 O O . ALA A 1 99 ? 9.516 7.231 -1.554 1.00 97.88 99 ALA A O 1
ATOM 802 N N . ASP A 1 100 ? 11.601 7.233 -2.401 1.00 97.94 100 ASP A N 1
ATOM 803 C CA . ASP A 1 100 ? 12.315 7.251 -1.122 1.00 97.94 100 ASP A CA 1
ATOM 804 C C . ASP A 1 100 ? 12.025 8.529 -0.325 1.00 97.94 100 ASP A C 1
ATOM 806 O O . ASP A 1 100 ? 11.678 8.457 0.856 1.00 97.94 100 ASP A O 1
ATOM 810 N N . GLU A 1 101 ? 12.094 9.699 -0.968 1.00 98.06 101 GLU A N 1
ATOM 811 C CA . GLU A 1 101 ? 11.762 10.985 -0.347 1.00 98.06 101 GLU A CA 1
ATOM 812 C C . GLU A 1 101 ? 10.313 11.012 0.150 1.00 98.06 101 GLU A C 1
ATOM 814 O O . GLU A 1 101 ? 10.043 11.474 1.262 1.00 98.06 101 GLU A O 1
ATOM 819 N N . ARG A 1 102 ? 9.367 10.492 -0.642 1.00 98.25 102 ARG A N 1
ATOM 820 C CA . ARG A 1 102 ? 7.952 10.430 -0.252 1.00 98.25 102 ARG A CA 1
ATOM 821 C C . ARG A 1 102 ? 7.714 9.461 0.897 1.00 98.25 102 ARG A C 1
ATOM 823 O O . ARG A 1 102 ? 6.995 9.829 1.822 1.00 98.25 102 ARG A O 1
ATOM 830 N N . LEU A 1 103 ? 8.334 8.283 0.892 1.00 97.94 103 LEU A N 1
ATOM 831 C CA . LEU A 1 103 ? 8.257 7.350 2.019 1.00 97.94 103 LEU A CA 1
ATOM 832 C C . LEU A 1 103 ? 8.827 7.961 3.298 1.00 97.94 103 LEU A C 1
ATOM 834 O O . LEU A 1 103 ? 8.190 7.913 4.348 1.00 97.94 103 LEU A O 1
ATOM 838 N N . MET A 1 104 ? 10.003 8.586 3.210 1.00 97.25 104 MET A N 1
ATOM 839 C CA . MET A 1 104 ? 10.623 9.258 4.350 1.00 97.25 104 MET A CA 1
ATOM 840 C C . MET A 1 104 ? 9.739 10.394 4.873 1.00 97.25 104 MET A C 1
ATOM 842 O O . MET A 1 104 ? 9.595 10.560 6.084 1.00 97.25 104 MET A O 1
ATOM 846 N N . TYR A 1 105 ? 9.132 11.170 3.974 1.00 97.31 105 TYR A N 1
ATOM 847 C CA . TYR A 1 105 ? 8.197 12.232 4.329 1.00 97.31 105 TYR A CA 1
ATOM 848 C C . TYR A 1 105 ? 6.981 11.692 5.094 1.00 97.31 105 TYR A C 1
ATOM 850 O O . TYR A 1 105 ? 6.667 12.216 6.164 1.00 97.31 105 TYR A O 1
ATOM 858 N N . ILE A 1 106 ? 6.339 10.634 4.585 1.00 97.81 106 ILE A N 1
ATOM 859 C CA . ILE A 1 106 ? 5.174 9.996 5.222 1.00 97.81 106 ILE A CA 1
ATOM 860 C C . ILE A 1 106 ? 5.563 9.465 6.603 1.00 97.81 106 ILE A C 1
ATOM 862 O O . ILE A 1 106 ? 4.953 9.836 7.607 1.00 97.81 106 ILE A O 1
ATOM 866 N N . GLN A 1 107 ? 6.647 8.690 6.684 1.00 96.50 107 GLN A N 1
ATOM 867 C CA . GLN A 1 107 ? 7.126 8.117 7.939 1.00 96.50 107 GLN A CA 1
ATOM 868 C C . GLN A 1 107 ? 7.477 9.199 8.969 1.00 96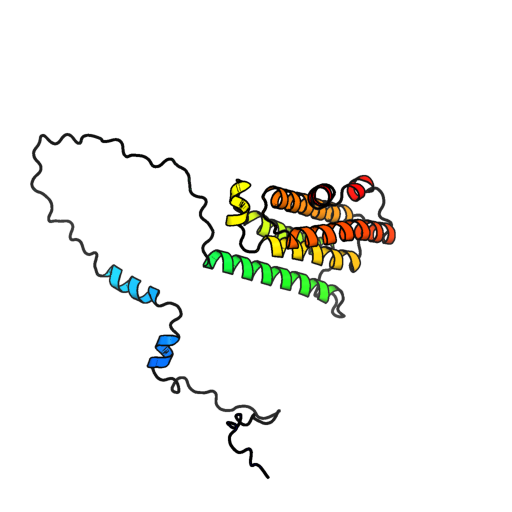.50 107 GLN A C 1
ATOM 870 O O . GLN A 1 107 ? 7.108 9.096 10.139 1.00 96.50 107 GLN A O 1
ATOM 875 N N . ARG A 1 108 ? 8.155 10.274 8.550 1.00 95.50 108 ARG A N 1
ATOM 876 C CA . ARG A 1 108 ? 8.488 11.396 9.435 1.00 95.50 108 ARG A CA 1
ATOM 877 C C . ARG A 1 108 ? 7.229 12.064 9.978 1.00 95.50 108 ARG A C 1
ATOM 879 O O . ARG A 1 108 ? 7.165 12.317 11.180 1.00 95.50 108 ARG A O 1
ATOM 886 N N . ARG A 1 109 ? 6.236 12.341 9.126 1.00 95.31 109 ARG A N 1
ATOM 887 C CA . ARG A 1 109 ? 4.969 12.955 9.555 1.00 95.31 109 ARG A CA 1
ATOM 888 C C . ARG A 1 109 ? 4.161 12.048 10.476 1.00 95.31 109 ARG A C 1
ATOM 890 O O . ARG A 1 109 ? 3.556 12.553 11.420 1.00 95.31 109 ARG A O 1
ATOM 89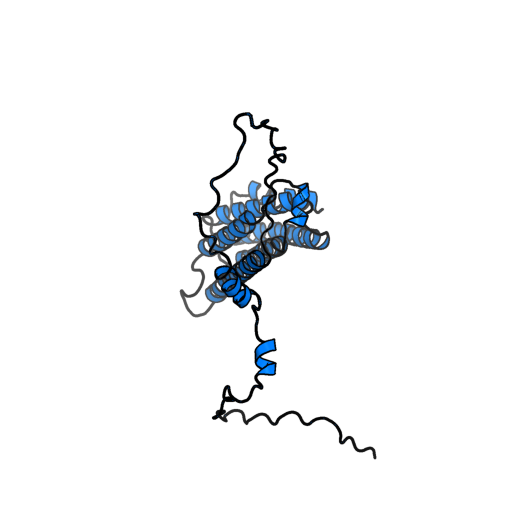7 N N . PHE A 1 110 ? 4.194 10.738 10.241 1.00 95.88 110 PHE A N 1
ATOM 898 C CA . PHE A 1 110 ? 3.603 9.738 11.127 1.00 95.88 110 PHE A CA 1
ATOM 899 C C . PHE A 1 110 ? 4.284 9.717 12.500 1.00 95.88 110 PHE A C 1
ATOM 901 O O . PHE A 1 110 ? 3.619 9.820 13.520 1.00 95.88 110 PHE A O 1
ATOM 908 N N . ILE A 1 111 ? 5.615 9.692 12.575 1.00 94.38 111 ILE A N 1
ATOM 909 C CA . ILE A 1 111 ? 6.309 9.752 13.876 1.00 94.38 111 ILE A CA 1
ATOM 910 C C . ILE A 1 111 ? 5.980 11.067 14.602 1.00 94.38 111 ILE A C 1
ATOM 912 O O . ILE A 1 111 ? 5.750 11.090 15.812 1.00 94.38 111 ILE A O 1
ATOM 916 N N . GLN A 1 112 ? 5.911 12.174 13.860 1.00 93.88 112 GLN A N 1
ATOM 917 C CA . GLN A 1 112 ? 5.577 13.486 14.408 1.00 93.88 112 GLN A CA 1
ATOM 918 C C . GLN A 1 112 ? 4.134 13.592 14.921 1.00 93.88 112 GLN A C 1
ATOM 920 O O . GLN A 1 112 ? 3.906 14.410 15.811 1.00 93.88 112 GLN A O 1
ATOM 925 N N . SER A 1 113 ? 3.177 12.781 14.443 1.00 91.94 113 SER A N 1
ATOM 926 C CA . SER A 1 113 ? 1.797 12.816 14.961 1.00 91.94 113 SER A CA 1
ATOM 927 C C . SER A 1 113 ? 1.671 12.302 16.396 1.00 91.94 113 SER A C 1
ATOM 929 O O . SER A 1 113 ? 0.697 12.626 17.067 1.00 91.94 113 SER A O 1
ATOM 931 N N . PHE A 1 114 ? 2.668 11.567 16.898 1.00 88.44 114 PHE A N 1
ATOM 932 C CA . PHE A 1 114 ? 2.744 11.128 18.299 1.00 88.44 114 PHE A CA 1
ATOM 933 C C . PHE A 1 114 ? 3.707 11.970 19.147 1.00 88.44 114 PHE A C 1
ATOM 935 O O . PHE A 1 114 ? 3.910 11.689 20.328 1.00 88.44 114 PHE A O 1
ATOM 942 N N . GLY A 1 115 ? 4.336 12.987 18.551 1.00 82.62 115 GLY A N 1
ATOM 943 C CA . GLY A 1 115 ? 5.260 13.875 19.245 1.00 82.62 115 GLY A CA 1
ATOM 944 C C . GLY A 1 115 ? 4.554 14.867 20.172 1.00 82.62 115 GLY A C 1
ATOM 945 O O . GLY A 1 115 ? 3.356 15.117 20.074 1.00 82.62 115 GLY A O 1
ATOM 946 N N . LEU A 1 116 ? 5.332 15.502 21.052 1.00 72.50 116 LEU A N 1
ATOM 947 C CA . LEU A 1 116 ? 4.831 16.527 21.981 1.00 72.50 116 LEU A CA 1
ATOM 948 C C . LEU A 1 116 ? 4.417 17.833 21.276 1.00 72.50 116 LEU A C 1
ATOM 950 O O . LEU A 1 116 ? 3.668 18.633 21.835 1.00 72.50 116 LEU A O 1
ATOM 954 N N . ASN A 1 117 ? 4.896 18.051 20.048 1.00 74.31 117 ASN A N 1
ATOM 955 C CA . ASN A 1 117 ? 4.599 19.246 19.269 1.00 74.31 117 ASN A CA 1
ATOM 956 C C . ASN A 1 117 ? 3.285 19.064 18.503 1.00 74.31 117 ASN A C 1
ATOM 958 O O . ASN A 1 117 ? 3.257 18.489 17.412 1.00 74.31 117 ASN A O 1
ATOM 962 N N . GLN A 1 118 ? 2.199 19.574 19.079 1.00 67.81 118 GLN A N 1
ATOM 963 C CA . GLN A 1 118 ? 0.876 19.541 18.461 1.00 67.81 118 GLN A CA 1
ATOM 964 C C . GLN A 1 118 ? 0.899 20.251 17.094 1.00 67.81 118 GLN A C 1
ATOM 966 O O . GLN A 1 118 ? 1.370 21.382 16.981 1.00 67.81 118 GLN A O 1
ATOM 971 N N . GLY A 1 119 ? 0.395 19.578 16.054 1.00 72.44 119 GLY A N 1
ATOM 972 C CA . GLY A 1 119 ? 0.193 20.156 14.718 1.00 72.44 119 GLY A CA 1
ATOM 973 C C . GLY A 1 119 ? 1.336 19.998 13.703 1.00 72.44 119 GLY A C 1
ATOM 974 O O . GLY A 1 119 ? 1.214 20.521 12.601 1.00 72.44 119 GLY A O 1
ATOM 975 N N . ILE A 1 120 ? 2.426 19.287 14.023 1.00 82.88 120 ILE A N 1
ATOM 976 C CA . ILE A 1 120 ? 3.569 19.109 13.095 1.00 82.88 120 ILE A CA 1
ATOM 977 C C . ILE A 1 120 ? 3.448 17.831 12.228 1.00 82.88 120 ILE A C 1
ATOM 979 O O . ILE A 1 120 ? 4.094 17.723 11.187 1.00 82.88 120 ILE A O 1
ATOM 983 N N . GLY A 1 121 ? 2.597 16.874 12.612 1.00 90.50 121 GLY A N 1
ATOM 984 C CA . GLY A 1 121 ? 2.418 15.586 11.926 1.00 90.50 121 GLY A CA 1
ATOM 985 C C . GLY A 1 121 ? 1.113 15.450 11.136 1.00 90.50 121 GLY A C 1
ATOM 986 O O . GLY A 1 121 ? 0.552 16.427 10.636 1.00 90.50 121 GLY A O 1
ATOM 987 N N . TYR A 1 122 ? 0.638 14.213 10.998 1.00 94.44 122 TYR A N 1
ATOM 988 C CA . TYR A 1 122 ? -0.727 13.939 10.543 1.00 94.44 122 TYR A CA 1
ATOM 989 C C . TYR A 1 122 ? -1.746 14.295 11.627 1.00 94.44 122 TYR A C 1
ATOM 991 O O . TYR A 1 122 ? -1.574 13.932 12.789 1.00 94.44 122 TYR A O 1
ATOM 999 N N . ILE A 1 123 ? -2.811 15.001 11.239 1.00 90.88 123 ILE A N 1
ATOM 1000 C CA . ILE A 1 123 ? -3.920 15.343 12.146 1.00 90.88 123 ILE A CA 1
ATOM 1001 C C . ILE A 1 123 ? -4.932 14.192 12.207 1.00 90.88 123 ILE A C 1
ATOM 1003 O O . ILE A 1 123 ? -5.553 13.951 13.240 1.00 90.88 123 ILE A O 1
ATOM 1007 N N . SER A 1 124 ? -5.096 13.473 11.096 1.00 92.44 124 SER A N 1
ATOM 1008 C CA . SER A 1 124 ? -6.041 12.369 10.963 1.00 92.44 124 SER A CA 1
ATOM 1009 C C . SER A 1 124 ? -5.461 11.231 10.130 1.00 92.44 124 SER A C 1
ATOM 1011 O O . SER A 1 124 ? -4.561 11.431 9.311 1.00 92.44 124 SER A O 1
ATOM 1013 N N . LEU A 1 125 ? -6.030 10.036 10.299 1.00 95.56 125 LEU A N 1
ATOM 1014 C CA . LEU A 1 125 ? -5.692 8.880 9.473 1.00 95.56 125 LEU A CA 1
ATOM 1015 C C . LEU A 1 125 ? -6.029 9.088 7.995 1.00 95.56 125 LEU A C 1
ATOM 1017 O O . LEU A 1 125 ? -5.261 8.650 7.148 1.00 95.56 125 LEU A O 1
ATOM 1021 N N . SER A 1 126 ? -7.094 9.821 7.666 1.00 96.00 126 SER A N 1
ATOM 1022 C CA . SER A 1 126 ? -7.448 10.095 6.267 1.00 96.00 126 SER A CA 1
ATOM 1023 C C . SER A 1 126 ? -6.367 10.878 5.515 1.00 96.00 126 SER A C 1
ATOM 1025 O O . SER A 1 126 ? -6.115 10.584 4.349 1.00 96.00 126 SER A O 1
ATOM 1027 N N . GLU A 1 127 ? -5.674 11.825 6.164 1.00 95.81 127 GLU A N 1
ATOM 1028 C CA . GLU A 1 127 ? -4.539 12.519 5.531 1.00 95.81 127 GLU A CA 1
ATOM 1029 C C . GLU A 1 127 ? -3.401 11.553 5.180 1.00 95.81 127 GLU A C 1
ATOM 1031 O O . GLU A 1 127 ? -2.858 11.620 4.076 1.00 95.81 127 GLU A O 1
ATOM 1036 N N . LEU A 1 128 ? -3.067 10.642 6.100 1.00 97.50 128 LEU A N 1
ATOM 1037 C CA . LEU A 1 128 ? -2.031 9.634 5.882 1.00 97.50 128 LEU A CA 1
ATOM 1038 C C . LEU A 1 128 ? -2.431 8.681 4.751 1.00 97.50 128 LEU A C 1
ATOM 1040 O O . LEU A 1 128 ? -1.664 8.483 3.811 1.00 97.50 128 LEU A O 1
ATOM 1044 N N . LEU A 1 129 ? -3.654 8.140 4.798 1.00 97.94 129 LEU A N 1
ATOM 1045 C CA . LEU A 1 129 ? -4.157 7.216 3.776 1.00 97.94 129 LEU A CA 1
ATOM 1046 C C . LEU A 1 129 ? -4.170 7.861 2.387 1.00 97.94 129 LEU A C 1
ATOM 1048 O O . LEU A 1 129 ? -3.940 7.188 1.382 1.00 97.94 129 LEU A O 1
ATOM 1052 N N . GLN A 1 130 ? -4.431 9.167 2.314 1.00 97.69 130 GLN A N 1
ATOM 1053 C CA . GLN A 1 130 ? -4.399 9.905 1.060 1.00 97.69 130 GLN A CA 1
ATOM 1054 C C . GLN A 1 130 ? -2.971 10.061 0.516 1.00 97.69 130 GLN A C 1
ATOM 1056 O O . GLN A 1 130 ? -2.775 9.939 -0.697 1.00 97.69 130 GLN A O 1
ATOM 1061 N N . ASP A 1 131 ? -1.979 10.297 1.376 1.00 97.88 131 ASP A N 1
ATOM 1062 C CA . ASP A 1 131 ? -0.569 10.334 0.980 1.00 97.88 131 ASP A CA 1
ATOM 1063 C C . ASP A 1 131 ? -0.077 8.963 0.484 1.00 97.88 131 ASP A C 1
ATOM 1065 O O . ASP A 1 131 ? 0.517 8.898 -0.600 1.00 97.88 131 ASP A O 1
ATOM 1069 N N . ASP A 1 132 ? -0.400 7.880 1.199 1.00 98.00 132 ASP A N 1
ATOM 1070 C CA . ASP A 1 132 ? -0.087 6.505 0.783 1.00 98.00 132 ASP A CA 1
ATOM 1071 C C . ASP A 1 132 ? -0.747 6.168 -0.552 1.00 98.00 132 ASP A C 1
ATOM 1073 O O . ASP A 1 132 ? -0.096 5.698 -1.485 1.00 98.00 132 ASP A O 1
ATOM 1077 N N . LYS A 1 133 ? -2.040 6.475 -0.697 1.00 97.94 133 LYS A N 1
ATOM 1078 C CA . LYS A 1 133 ? -2.779 6.275 -1.949 1.00 97.94 133 LYS A CA 1
ATOM 1079 C C . LYS A 1 133 ? -2.132 7.015 -3.115 1.00 97.94 133 LYS A C 1
ATOM 1081 O O . LYS A 1 133 ? -2.032 6.460 -4.210 1.00 97.94 133 LYS A O 1
ATOM 1086 N N . ASN A 1 134 ? -1.712 8.262 -2.908 1.00 98.00 134 ASN A N 1
ATOM 1087 C CA . ASN A 1 134 ? -1.047 9.052 -3.941 1.00 98.00 134 ASN A CA 1
ATOM 1088 C C . ASN A 1 134 ? 0.280 8.413 -4.360 1.00 98.00 134 ASN A C 1
ATOM 1090 O O . ASN A 1 134 ? 0.553 8.309 -5.557 1.00 98.00 134 ASN A O 1
ATOM 1094 N N . LEU A 1 135 ? 1.074 7.945 -3.395 1.00 98.19 135 LEU A N 1
ATOM 1095 C CA . LEU A 1 135 ? 2.342 7.278 -3.667 1.00 98.19 135 LEU A CA 1
ATOM 1096 C C . LEU A 1 135 ? 2.140 5.928 -4.373 1.00 98.19 135 LEU A C 1
ATOM 1098 O O . LEU A 1 135 ? 2.787 5.673 -5.387 1.00 98.19 135 LEU A O 1
ATOM 1102 N N . ILE A 1 136 ? 1.191 5.106 -3.916 1.00 98.00 136 ILE A N 1
ATOM 1103 C CA . ILE A 1 136 ? 0.817 3.843 -4.569 1.00 98.00 136 ILE A CA 1
ATOM 1104 C C . ILE A 1 136 ? 0.385 4.096 -6.014 1.00 98.00 136 ILE A C 1
ATOM 1106 O O . ILE A 1 136 ? 0.834 3.394 -6.917 1.00 98.00 136 ILE A O 1
ATOM 1110 N N . ASN A 1 137 ? -0.463 5.100 -6.257 1.00 96.88 137 ASN A N 1
ATOM 1111 C CA . ASN A 1 137 ? -0.913 5.438 -7.607 1.00 96.88 137 ASN A CA 1
ATOM 1112 C C . ASN A 1 137 ? 0.248 5.888 -8.493 1.00 96.88 137 ASN A C 1
ATOM 1114 O O . ASN A 1 137 ? 0.333 5.457 -9.639 1.00 96.88 137 ASN A O 1
ATOM 1118 N N . PHE A 1 138 ? 1.156 6.711 -7.969 1.00 96.44 138 PHE A N 1
ATOM 1119 C CA . PHE A 1 138 ? 2.352 7.130 -8.693 1.00 96.44 138 PHE A CA 1
ATOM 1120 C C . PHE A 1 138 ? 3.240 5.937 -9.075 1.00 96.44 138 PHE A C 1
ATOM 1122 O O . PHE A 1 138 ? 3.628 5.808 -10.236 1.00 96.44 138 PHE A O 1
ATOM 1129 N N . ILE A 1 139 ? 3.519 5.038 -8.123 1.00 96.00 139 ILE A N 1
ATOM 1130 C CA . ILE A 1 139 ? 4.300 3.819 -8.370 1.00 96.00 139 ILE A CA 1
ATOM 1131 C C . ILE A 1 139 ? 3.596 2.943 -9.404 1.00 96.00 139 ILE A C 1
ATOM 1133 O O . ILE A 1 139 ? 4.223 2.481 -10.350 1.00 96.00 139 ILE A O 1
ATOM 1137 N N . TRP A 1 140 ? 2.286 2.752 -9.261 1.00 94.44 140 TRP A N 1
ATOM 1138 C CA . TRP A 1 140 ? 1.501 1.938 -10.180 1.00 94.44 140 TRP A CA 1
ATOM 1139 C C . TRP A 1 140 ? 1.509 2.496 -11.604 1.00 94.44 140 TRP A C 1
ATOM 1141 O O . TRP A 1 140 ? 1.701 1.753 -12.560 1.00 94.44 140 TRP A O 1
ATOM 1151 N N . MET A 1 141 ? 1.367 3.814 -11.755 1.00 91.25 141 MET A N 1
ATOM 1152 C CA . MET A 1 141 ? 1.415 4.477 -13.058 1.00 91.25 141 MET A CA 1
ATOM 1153 C C . MET A 1 141 ? 2.784 4.377 -13.742 1.00 91.25 141 MET A C 1
ATOM 1155 O O . MET A 1 141 ? 2.852 4.560 -14.955 1.00 91.25 141 MET A O 1
ATOM 1159 N N . SER A 1 142 ? 3.867 4.092 -13.009 1.00 90.50 142 SER A N 1
ATOM 1160 C CA . SER A 1 142 ? 5.199 3.899 -13.601 1.00 90.50 142 SER A CA 1
ATOM 1161 C C . SER A 1 142 ? 5.414 2.490 -14.174 1.00 90.50 142 SER A C 1
ATOM 1163 O O . SER A 1 142 ? 6.401 2.245 -14.876 1.00 90.50 142 SER A O 1
ATOM 1165 N N . ILE A 1 143 ? 4.497 1.556 -13.903 1.00 89.56 143 ILE A N 1
ATOM 1166 C CA . ILE A 1 143 ? 4.545 0.181 -14.404 1.00 89.56 143 ILE A CA 1
ATOM 1167 C C . ILE A 1 143 ? 3.983 0.167 -15.831 1.00 89.56 143 ILE A C 1
ATOM 1169 O O . ILE A 1 143 ? 2.782 0.097 -16.069 1.00 89.56 143 ILE A O 1
ATOM 1173 N N . ASN A 1 144 ? 4.887 0.237 -16.808 1.00 69.62 144 ASN A N 1
ATOM 1174 C CA . ASN A 1 144 ? 4.562 0.481 -18.219 1.00 69.62 144 ASN A CA 1
ATOM 1175 C C . ASN A 1 144 ? 4.160 -0.769 -19.030 1.00 69.62 144 ASN A C 1
ATOM 1177 O O . ASN A 1 144 ? 4.192 -0.729 -20.258 1.00 69.62 144 ASN A O 1
ATOM 1181 N N . SER A 1 145 ? 3.823 -1.892 -18.389 1.00 65.88 145 SER A N 1
ATOM 1182 C CA . SER A 1 145 ? 3.555 -3.156 -19.093 1.00 65.88 145 SER A CA 1
ATOM 1183 C C . SER A 1 145 ? 2.084 -3.550 -19.003 1.00 65.88 145 SER A C 1
ATOM 1185 O O . SER A 1 145 ? 1.640 -4.135 -18.017 1.00 65.88 145 SER A O 1
ATOM 1187 N N . THR A 1 146 ? 1.337 -3.248 -20.067 1.00 68.25 146 THR A N 1
ATOM 1188 C CA . THR A 1 146 ? 0.023 -3.853 -20.345 1.00 68.25 146 THR A CA 1
ATOM 1189 C C . THR A 1 146 ? 0.143 -5.322 -20.742 1.00 68.25 146 THR A C 1
ATOM 1191 O O . THR A 1 146 ? -0.807 -6.077 -20.568 1.00 68.25 146 THR A O 1
ATOM 1194 N N . ASP A 1 147 ? 1.302 -5.735 -21.265 1.00 74.31 147 ASP A N 1
ATOM 1195 C CA . ASP A 1 147 ? 1.600 -7.141 -21.522 1.00 74.31 147 ASP A CA 1
ATOM 1196 C C . ASP A 1 147 ? 2.199 -7.794 -20.275 1.00 74.31 147 ASP A C 1
ATOM 1198 O O . ASP A 1 147 ? 3.338 -7.527 -19.870 1.00 74.31 147 ASP A O 1
ATOM 1202 N N . LEU A 1 148 ? 1.407 -8.687 -19.696 1.00 78.12 148 LEU A N 1
ATOM 1203 C CA . LEU A 1 148 ? 1.729 -9.455 -18.509 1.00 78.12 148 LEU A CA 1
ATOM 1204 C C . LEU A 1 148 ? 3.029 -10.272 -18.674 1.00 78.12 148 LEU A C 1
ATOM 1206 O O . LEU A 1 148 ? 3.775 -10.447 -17.713 1.00 78.12 148 LEU A O 1
ATOM 1210 N N . ALA A 1 149 ? 3.359 -10.710 -19.896 1.00 74.06 149 ALA A N 1
ATOM 1211 C CA . ALA A 1 149 ? 4.566 -11.489 -20.178 1.00 74.06 149 ALA A CA 1
ATOM 1212 C C . ALA A 1 149 ? 5.863 -10.659 -20.135 1.00 74.06 149 ALA A C 1
ATOM 1214 O O . ALA A 1 149 ? 6.945 -11.205 -19.905 1.00 74.06 149 ALA A O 1
ATOM 1215 N N . LEU A 1 150 ? 5.775 -9.343 -20.352 1.00 76.94 150 LEU A N 1
ATOM 1216 C CA . LEU A 1 150 ? 6.930 -8.436 -20.380 1.00 76.94 150 LEU A CA 1
ATOM 1217 C C . LEU A 1 150 ? 7.151 -7.700 -19.057 1.00 76.94 150 LEU A C 1
ATOM 1219 O O . LEU A 1 150 ? 8.198 -7.070 -18.874 1.00 76.94 150 LEU A O 1
ATOM 1223 N N . LEU A 1 151 ? 6.205 -7.832 -18.127 1.00 81.81 151 LEU A N 1
ATOM 1224 C CA . LEU A 1 151 ? 6.164 -7.130 -16.852 1.00 81.81 151 LEU A CA 1
ATOM 1225 C C . LEU A 1 151 ? 7.484 -7.238 -16.079 1.00 81.81 151 LEU A C 1
ATOM 1227 O O . LEU A 1 151 ? 8.089 -6.217 -15.759 1.00 81.81 151 LEU A O 1
ATOM 1231 N N . LYS A 1 152 ? 7.997 -8.457 -15.865 1.00 80.19 152 LYS A N 1
ATOM 1232 C CA . LYS A 1 152 ? 9.241 -8.686 -15.108 1.00 80.19 152 LYS A CA 1
ATOM 1233 C C . LYS A 1 152 ? 10.443 -7.909 -15.659 1.00 80.19 152 LYS A C 1
ATOM 1235 O O . LYS A 1 152 ? 11.286 -7.454 -14.899 1.00 80.19 152 LYS A O 1
ATOM 1240 N N . ASN A 1 153 ? 10.511 -7.718 -16.976 1.00 77.56 153 ASN A N 1
ATOM 1241 C CA . ASN A 1 153 ? 11.614 -7.010 -17.629 1.00 77.56 153 ASN A CA 1
ATOM 1242 C C . ASN A 1 153 ? 11.466 -5.480 -17.587 1.00 77.56 153 ASN A C 1
ATOM 1244 O O . ASN A 1 153 ? 12.395 -4.773 -17.993 1.00 77.56 153 ASN A O 1
ATOM 1248 N N . SER A 1 154 ? 10.293 -4.983 -17.194 1.00 82.38 154 SER A N 1
ATOM 1249 C CA . SER A 1 154 ? 9.965 -3.561 -17.084 1.00 82.38 154 SER A CA 1
ATOM 1250 C C . SER A 1 154 ? 10.024 -3.049 -15.647 1.00 82.38 154 SER A C 1
ATOM 1252 O O . SER A 1 154 ? 10.046 -1.833 -15.456 1.00 82.38 154 SER A O 1
ATOM 1254 N N . LEU A 1 155 ? 10.008 -3.941 -14.658 1.00 88.44 155 LEU A N 1
ATOM 1255 C CA . LEU A 1 155 ? 10.112 -3.590 -13.248 1.00 88.44 155 LEU A CA 1
ATOM 1256 C C . LEU A 1 155 ? 11.577 -3.322 -12.888 1.00 88.44 155 LEU A C 1
ATOM 1258 O O . LEU A 1 155 ? 12.487 -3.993 -13.369 1.00 88.44 155 LEU A O 1
ATOM 1262 N N . PHE A 1 156 ? 11.797 -2.322 -12.048 1.00 89.62 156 PHE A N 1
ATOM 1263 C CA . PHE A 1 156 ? 13.109 -1.882 -11.591 1.00 89.62 156 PHE A CA 1
ATOM 1264 C C . PHE A 1 156 ? 13.102 -1.452 -10.116 1.00 89.62 156 PHE A C 1
ATOM 1266 O O . PHE A 1 156 ? 13.905 -0.612 -9.749 1.00 89.62 156 PHE A O 1
ATOM 1273 N N . GLY A 1 157 ? 12.234 -2.036 -9.278 1.00 91.25 157 GLY A N 1
ATOM 1274 C CA . GLY A 1 157 ? 12.152 -1.818 -7.819 1.00 91.25 157 GLY A CA 1
ATOM 1275 C C . GLY A 1 157 ? 10.765 -1.393 -7.319 1.00 91.25 157 GLY A C 1
ATOM 1276 O O . GLY A 1 157 ? 10.532 -1.324 -6.120 1.00 91.25 157 GLY A O 1
ATOM 1277 N N . GLN A 1 158 ? 9.798 -1.159 -8.215 1.00 94.94 158 GLN A N 1
ATOM 1278 C CA . GLN A 1 158 ? 8.413 -0.812 -7.854 1.00 94.94 158 GLN A CA 1
ATOM 1279 C C . GLN A 1 158 ? 7.774 -1.839 -6.912 1.00 94.94 158 GLN A C 1
ATOM 1281 O O . GLN A 1 158 ? 7.007 -1.467 -6.026 1.00 94.94 158 GLN A O 1
ATOM 1286 N N . THR A 1 159 ? 8.087 -3.120 -7.113 1.00 95.75 159 THR A N 1
ATOM 1287 C CA . THR A 1 159 ? 7.600 -4.228 -6.287 1.00 95.75 159 THR A CA 1
ATOM 1288 C C . THR A 1 159 ? 7.996 -4.043 -4.828 1.00 95.75 159 THR A C 1
ATOM 1290 O O . THR A 1 159 ? 7.134 -4.150 -3.956 1.00 95.75 159 THR A O 1
ATOM 1293 N N . ASP A 1 160 ? 9.248 -3.662 -4.570 1.00 96.56 160 ASP A N 1
ATOM 1294 C CA . ASP A 1 160 ? 9.766 -3.404 -3.228 1.00 96.56 160 ASP A CA 1
ATOM 1295 C C . ASP A 1 160 ? 9.046 -2.239 -2.543 1.00 96.56 160 ASP A C 1
ATOM 1297 O O . ASP A 1 160 ? 8.672 -2.354 -1.374 1.00 96.56 160 ASP A O 1
ATOM 1301 N N . TYR A 1 161 ? 8.786 -1.143 -3.267 1.00 98.19 161 TYR A N 1
ATOM 1302 C CA . TYR A 1 161 ? 8.045 -0.003 -2.717 1.00 98.19 161 TYR A CA 1
ATOM 1303 C C . TYR A 1 161 ? 6.608 -0.369 -2.357 1.00 98.19 161 TYR A C 1
ATOM 1305 O O . TYR A 1 161 ? 6.149 -0.012 -1.276 1.00 98.19 161 TYR A O 1
ATOM 1313 N N . LEU A 1 162 ? 5.896 -1.102 -3.220 1.00 98.12 162 LEU A N 1
ATOM 1314 C CA . LEU A 1 162 ? 4.524 -1.519 -2.919 1.00 98.12 162 LEU A CA 1
ATOM 1315 C C . LEU A 1 162 ? 4.474 -2.462 -1.707 1.00 98.12 162 LEU A C 1
ATOM 1317 O O . LEU A 1 162 ? 3.612 -2.297 -0.846 1.00 98.12 162 LEU A O 1
ATOM 1321 N N . ILE A 1 163 ? 5.416 -3.409 -1.605 1.00 98.12 163 ILE A N 1
ATOM 1322 C CA . ILE A 1 163 ? 5.542 -4.303 -0.441 1.00 98.12 163 ILE A CA 1
ATOM 1323 C C . ILE A 1 163 ? 5.816 -3.495 0.830 1.00 98.12 163 ILE A C 1
ATOM 1325 O O . ILE A 1 163 ? 5.215 -3.761 1.871 1.00 98.12 163 ILE A O 1
ATOM 1329 N N . ARG A 1 164 ? 6.719 -2.510 0.757 1.00 98.25 164 ARG A N 1
ATOM 1330 C CA . ARG A 1 164 ? 7.059 -1.651 1.892 1.00 98.25 164 ARG A CA 1
ATOM 1331 C C . ARG A 1 164 ? 5.861 -0.830 2.356 1.00 98.25 164 ARG A C 1
ATOM 1333 O O . ARG A 1 164 ? 5.532 -0.904 3.530 1.00 98.25 164 ARG A O 1
ATOM 1340 N N . ILE A 1 165 ? 5.172 -0.141 1.446 1.00 98.50 165 ILE A N 1
ATOM 1341 C CA . ILE A 1 165 ? 3.976 0.648 1.782 1.00 98.50 165 ILE A CA 1
ATOM 1342 C C . ILE A 1 165 ? 2.908 -0.246 2.412 1.00 98.50 165 ILE A C 1
ATOM 1344 O O . ILE A 1 165 ? 2.330 0.112 3.432 1.00 98.50 165 ILE A O 1
ATOM 1348 N N . ALA A 1 166 ? 2.669 -1.433 1.845 1.00 98.38 166 ALA A N 1
ATOM 1349 C CA . ALA A 1 166 ? 1.701 -2.366 2.407 1.00 98.38 166 ALA A CA 1
ATOM 1350 C C . ALA A 1 166 ? 2.074 -2.794 3.831 1.00 98.38 166 ALA A C 1
ATOM 1352 O O . ALA A 1 166 ? 1.184 -2.907 4.662 1.00 98.38 166 ALA A O 1
ATOM 1353 N N . ASN A 1 167 ? 3.359 -3.011 4.125 1.00 98.06 167 ASN A N 1
ATOM 1354 C CA . ASN A 1 167 ? 3.822 -3.335 5.472 1.00 98.06 167 ASN A CA 1
ATOM 1355 C C . ASN A 1 167 ? 3.718 -2.140 6.436 1.00 98.06 167 ASN A C 1
ATOM 1357 O O . ASN A 1 167 ? 3.242 -2.316 7.554 1.00 98.06 167 ASN A O 1
ATOM 1361 N N . ASP A 1 168 ? 4.137 -0.949 6.011 1.00 98.12 168 ASP A N 1
ATOM 1362 C CA . ASP A 1 168 ? 4.113 0.271 6.829 1.00 98.12 168 ASP A CA 1
ATOM 1363 C C . ASP A 1 168 ? 2.664 0.668 7.177 1.00 98.12 168 ASP A C 1
ATOM 1365 O O . ASP A 1 168 ? 2.378 1.064 8.307 1.00 98.12 168 ASP A O 1
ATOM 1369 N N . LEU A 1 169 ? 1.712 0.423 6.267 1.00 98.06 169 LEU A N 1
ATOM 1370 C CA . LEU A 1 169 ? 0.281 0.604 6.518 1.00 98.06 169 LEU A CA 1
ATOM 1371 C C . LEU A 1 169 ? -0.211 -0.182 7.746 1.00 98.06 169 LEU A C 1
ATOM 1373 O O . LEU A 1 169 ? -1.048 0.331 8.485 1.00 98.06 169 LEU A O 1
ATOM 1377 N N . LEU A 1 170 ? 0.298 -1.394 8.010 1.00 97.62 170 LEU A N 1
ATOM 1378 C CA . LEU A 1 170 ? -0.092 -2.144 9.215 1.00 97.62 170 LEU A CA 1
ATOM 1379 C C . LEU A 1 170 ? 0.325 -1.392 10.482 1.00 97.62 170 LEU A C 1
ATOM 1381 O O . LEU A 1 170 ? -0.456 -1.295 11.424 1.00 97.62 170 LEU A O 1
ATOM 1385 N N . GLU A 1 171 ? 1.539 -0.840 10.504 1.00 96.56 171 GLU A N 1
ATOM 1386 C CA . GLU A 1 171 ? 2.019 -0.057 11.644 1.00 96.56 171 GLU A CA 1
ATOM 1387 C C . GLU A 1 171 ? 1.148 1.185 11.858 1.00 96.56 171 GLU A C 1
ATOM 1389 O O . GLU A 1 171 ? 0.767 1.505 12.987 1.00 96.56 171 GLU A O 1
ATOM 1394 N N . TYR A 1 172 ? 0.769 1.856 10.773 1.00 96.88 172 TYR A N 1
ATOM 1395 C CA . TYR A 1 172 ? -0.064 3.050 10.845 1.00 96.88 172 TYR A CA 1
ATOM 1396 C C . TYR A 1 172 ? -1.457 2.742 11.400 1.00 96.88 172 TYR A C 1
ATOM 1398 O O . TYR A 1 172 ? -1.939 3.454 12.284 1.00 96.88 172 TYR A O 1
ATOM 1406 N N . LEU A 1 173 ? -2.088 1.663 10.931 1.00 96.81 173 LEU A N 1
ATOM 1407 C CA . LEU A 1 173 ? -3.421 1.252 11.378 1.00 96.81 173 LEU A CA 1
ATOM 1408 C C . LEU A 1 173 ? -3.446 0.754 12.828 1.00 96.81 173 LEU A C 1
ATOM 1410 O O . LEU A 1 173 ? -4.436 0.973 13.520 1.00 96.81 173 LEU A O 1
ATOM 1414 N N . ASP A 1 174 ? -2.368 0.128 13.301 1.00 96.06 174 ASP A N 1
ATOM 1415 C CA . ASP A 1 174 ? -2.250 -0.310 14.697 1.00 96.06 174 ASP A CA 1
ATOM 1416 C C . ASP A 1 174 ? -2.156 0.878 15.675 1.00 96.06 174 ASP A C 1
ATOM 1418 O O . ASP A 1 174 ? -2.743 0.872 16.765 1.00 96.06 174 ASP A O 1
ATOM 1422 N N . LYS A 1 175 ? -1.411 1.924 15.292 1.00 94.69 175 LYS A N 1
ATOM 1423 C CA . LYS A 1 175 ? -1.097 3.053 16.182 1.00 94.69 175 LYS A CA 1
ATOM 1424 C C . LYS A 1 175 ? -2.096 4.200 16.121 1.00 94.69 175 LYS A C 1
ATOM 1426 O O . LYS A 1 175 ? -2.264 4.898 17.123 1.00 94.69 175 LYS A O 1
ATOM 1431 N N . MET A 1 176 ? -2.717 4.443 14.971 1.00 94.12 176 MET A N 1
ATOM 1432 C CA . MET A 1 176 ? -3.607 5.591 14.788 1.00 94.12 176 MET A CA 1
ATOM 1433 C C . MET A 1 176 ? -5.050 5.272 15.182 1.00 94.12 176 MET A C 1
ATOM 1435 O O . MET A 1 176 ? -5.475 4.121 15.243 1.00 94.12 176 MET A O 1
ATOM 1439 N N . ILE A 1 177 ? -5.828 6.320 15.455 1.00 92.88 177 ILE A N 1
ATOM 1440 C CA . ILE A 1 177 ? -7.253 6.178 15.758 1.00 92.88 177 ILE A CA 1
ATOM 1441 C C . ILE A 1 177 ? -8.017 5.942 14.453 1.00 92.88 177 ILE A C 1
ATOM 1443 O O . ILE A 1 177 ? -8.000 6.782 13.548 1.00 92.88 177 ILE A O 1
ATOM 1447 N N . VAL A 1 178 ? -8.717 4.812 14.382 1.00 95.06 178 VAL A N 1
ATOM 1448 C CA . VAL A 1 178 ? -9.612 4.475 13.272 1.00 95.06 178 VAL A CA 1
ATOM 1449 C C . VAL A 1 178 ? -11.027 4.929 13.613 1.00 95.06 178 VAL A C 1
ATOM 1451 O O . VAL A 1 178 ? -11.478 4.823 14.751 1.00 95.06 178 VAL A O 1
ATOM 1454 N N . THR A 1 179 ? -11.722 5.483 12.624 1.00 94.12 179 THR A N 1
ATOM 1455 C CA . THR A 1 179 ? -13.086 5.997 12.755 1.00 94.12 179 THR A CA 1
ATOM 1456 C C . THR A 1 179 ? -13.976 5.356 11.698 1.00 94.12 179 THR A C 1
ATOM 1458 O O . THR A 1 179 ? -13.514 4.861 10.669 1.00 94.12 179 THR A O 1
ATOM 1461 N N . ILE A 1 180 ? -15.289 5.394 11.908 1.00 91.75 180 ILE A N 1
ATOM 1462 C CA . ILE A 1 180 ? -16.257 4.845 10.944 1.00 91.75 180 ILE A CA 1
ATOM 1463 C C . ILE A 1 180 ? -16.113 5.518 9.564 1.00 91.75 180 ILE A C 1
ATOM 1465 O O . ILE A 1 180 ? -16.271 4.869 8.530 1.00 91.75 180 ILE A O 1
ATOM 1469 N N . GLU A 1 181 ? -15.762 6.807 9.542 1.00 91.19 181 GLU A N 1
ATOM 1470 C CA . GLU A 1 181 ? -15.583 7.596 8.319 1.00 91.19 181 GLU A CA 1
ATOM 1471 C C . GLU A 1 181 ? -14.397 7.104 7.478 1.00 91.19 181 GLU A C 1
ATOM 1473 O O . GLU A 1 181 ? -14.532 6.931 6.265 1.00 91.19 181 GLU A O 1
ATOM 1478 N N . ASN A 1 182 ? -13.259 6.811 8.116 1.00 94.44 182 ASN A N 1
ATOM 1479 C CA . ASN A 1 182 ? -12.054 6.357 7.417 1.00 94.44 182 ASN A CA 1
ATOM 1480 C C . ASN A 1 182 ? -12.028 4.836 7.168 1.00 94.44 182 ASN A C 1
ATOM 1482 O O . ASN A 1 182 ? -11.289 4.372 6.301 1.00 94.44 182 ASN A O 1
ATOM 1486 N N . SER A 1 183 ? -12.898 4.061 7.825 1.00 94.94 183 SER A N 1
ATOM 1487 C CA . SER A 1 183 ? -13.006 2.599 7.661 1.00 94.94 183 SER A CA 1
ATOM 1488 C C . SER A 1 183 ? -13.146 2.180 6.194 1.00 94.94 183 SER A C 1
ATOM 1490 O O . SER A 1 183 ? -12.454 1.287 5.705 1.00 94.94 183 SER A O 1
ATOM 1492 N N . LYS A 1 184 ? -14.002 2.885 5.445 1.00 95.19 184 LYS A N 1
ATOM 1493 C CA . LYS A 1 184 ? -14.210 2.634 4.014 1.00 95.19 184 LYS A CA 1
ATOM 1494 C C . LYS A 1 184 ? -12.980 2.976 3.171 1.00 95.19 184 LYS A C 1
ATOM 1496 O O . LYS A 1 184 ? -12.754 2.346 2.139 1.00 95.19 184 LYS A O 1
ATOM 1501 N N . GLU A 1 185 ? -12.213 3.989 3.562 1.00 96.44 185 GLU A N 1
ATOM 1502 C CA . GLU A 1 185 ? -10.985 4.393 2.868 1.00 96.44 185 GLU A CA 1
ATOM 1503 C C . GLU A 1 185 ? -9.887 3.346 3.056 1.00 96.44 185 GLU A C 1
ATOM 1505 O O . GLU A 1 185 ? -9.254 2.961 2.073 1.00 96.44 185 GLU A O 1
ATOM 1510 N N . ILE A 1 186 ? -9.745 2.818 4.275 1.00 97.81 186 ILE A N 1
ATOM 1511 C CA . ILE A 1 186 ? -8.819 1.728 4.612 1.00 97.81 186 ILE A CA 1
ATOM 1512 C C . ILE A 1 186 ? -9.115 0.499 3.753 1.00 97.81 186 ILE A C 1
ATOM 1514 O O . ILE A 1 186 ? -8.240 0.015 3.035 1.00 97.81 186 ILE A O 1
ATOM 1518 N N . LEU A 1 187 ? -10.368 0.033 3.761 1.00 97.75 187 LEU A N 1
ATOM 1519 C CA . LEU A 1 187 ? -10.778 -1.155 3.006 1.00 97.75 187 LEU A CA 1
ATOM 1520 C C . LEU A 1 187 ? -10.559 -0.979 1.498 1.00 97.75 187 LEU A C 1
ATOM 1522 O O . LEU A 1 187 ? -10.080 -1.892 0.828 1.00 97.75 187 LEU A O 1
ATOM 1526 N N . LYS A 1 188 ? -10.840 0.212 0.954 1.00 97.19 188 LYS A N 1
ATOM 1527 C CA . LYS A 1 188 ? -10.563 0.527 -0.456 1.00 97.19 188 LYS A CA 1
ATOM 1528 C C . LYS A 1 188 ? -9.073 0.539 -0.779 1.00 97.19 188 LYS A C 1
ATOM 1530 O O . LYS A 1 188 ? -8.695 0.097 -1.862 1.00 97.19 188 LYS A O 1
ATOM 1535 N N . LEU A 1 189 ? -8.235 1.071 0.110 1.00 98.25 189 LEU A N 1
ATOM 1536 C CA . LEU A 1 189 ? -6.789 1.102 -0.098 1.00 98.25 189 LEU A CA 1
ATOM 1537 C C . LEU A 1 189 ? -6.211 -0.318 -0.100 1.00 98.25 189 LEU A C 1
ATOM 1539 O O . LEU A 1 189 ? -5.451 -0.661 -1.003 1.00 98.25 189 LEU A O 1
ATOM 1543 N N . ILE A 1 190 ? -6.647 -1.154 0.845 1.00 98.31 190 ILE A N 1
ATOM 1544 C CA . ILE A 1 190 ? -6.267 -2.568 0.939 1.00 98.31 190 ILE A CA 1
ATOM 1545 C C . ILE A 1 190 ? -6.743 -3.349 -0.289 1.00 98.31 190 ILE A C 1
ATOM 1547 O O . ILE A 1 190 ? -5.950 -4.059 -0.896 1.00 98.31 190 ILE A O 1
ATOM 1551 N N . SER A 1 191 ? -7.998 -3.176 -0.713 1.00 97.62 191 SER A N 1
ATOM 1552 C CA . SER A 1 191 ? -8.512 -3.795 -1.944 1.00 97.62 191 SER A CA 1
ATOM 1553 C C . SER A 1 191 ? -7.712 -3.351 -3.175 1.00 97.62 191 SER A C 1
ATOM 1555 O O . SER A 1 191 ? -7.333 -4.177 -3.994 1.00 97.62 191 SER A O 1
ATOM 1557 N N . SER A 1 192 ? -7.350 -2.069 -3.267 1.00 97.38 192 SER A N 1
ATOM 1558 C CA . SER A 1 192 ? -6.497 -1.558 -4.346 1.00 97.38 192 SER A CA 1
ATOM 1559 C C . SER A 1 192 ? -5.089 -2.170 -4.341 1.00 97.38 192 SER A C 1
ATOM 1561 O O . SER A 1 192 ? -4.513 -2.357 -5.415 1.00 97.38 192 SER A O 1
ATOM 1563 N N . LEU A 1 193 ? -4.517 -2.454 -3.165 1.00 98.06 193 LEU A N 1
ATOM 1564 C CA . LEU A 1 193 ? -3.244 -3.171 -3.038 1.00 98.06 193 LEU A CA 1
ATOM 1565 C C . LEU A 1 193 ? -3.395 -4.648 -3.409 1.00 98.06 193 LEU A C 1
ATOM 1567 O O . LEU A 1 193 ? -2.555 -5.152 -4.149 1.00 98.06 193 LEU A O 1
ATOM 1571 N N . ASN A 1 194 ? -4.474 -5.308 -2.975 1.00 97.50 194 ASN A N 1
ATOM 1572 C CA . ASN A 1 194 ? -4.811 -6.678 -3.369 1.00 97.50 194 ASN A CA 1
ATOM 1573 C C . ASN A 1 194 ? -4.838 -6.822 -4.894 1.00 97.50 194 ASN A C 1
ATOM 1575 O O . ASN A 1 194 ? -4.127 -7.661 -5.436 1.00 97.50 194 ASN A O 1
ATOM 1579 N N . ASP A 1 195 ? -5.565 -5.950 -5.592 1.00 96.38 195 ASP A N 1
ATOM 1580 C CA . ASP A 1 195 ? -5.676 -6.009 -7.053 1.00 96.38 195 ASP A CA 1
ATOM 1581 C C . ASP A 1 195 ? -4.307 -5.854 -7.738 1.00 96.38 195 ASP A C 1
ATOM 1583 O O . ASP A 1 195 ? -3.984 -6.564 -8.692 1.00 96.38 195 ASP A O 1
ATOM 1587 N N . LYS A 1 196 ? -3.470 -4.935 -7.235 1.00 95.88 196 LYS A N 1
ATOM 1588 C CA . LYS A 1 196 ? -2.128 -4.671 -7.780 1.00 95.88 196 LYS A CA 1
ATOM 1589 C C . LYS A 1 196 ? -1.177 -5.828 -7.519 1.00 95.88 196 LYS A C 1
ATOM 1591 O O . LYS A 1 196 ? -0.444 -6.219 -8.423 1.00 95.88 196 LYS A O 1
ATOM 1596 N N . PHE A 1 197 ? -1.190 -6.382 -6.311 1.00 97.19 197 PHE A N 1
ATOM 1597 C CA . PHE A 1 197 ? -0.390 -7.550 -5.967 1.00 97.19 197 PHE A CA 1
ATOM 1598 C C . PHE A 1 197 ? -0.801 -8.757 -6.799 1.00 97.19 197 PHE A C 1
ATOM 1600 O O . PHE A 1 197 ? 0.062 -9.344 -7.442 1.00 97.19 197 PHE A O 1
ATOM 1607 N N . SER A 1 198 ? -2.095 -9.061 -6.883 1.00 95.88 198 SER A N 1
ATOM 1608 C CA . SER A 1 198 ? -2.621 -10.154 -7.704 1.00 95.88 198 SER A CA 1
ATOM 1609 C C . SER A 1 198 ? -2.210 -10.018 -9.169 1.00 95.88 198 SER A C 1
ATOM 1611 O O . SER A 1 198 ? -1.665 -10.961 -9.738 1.00 95.88 198 SER A O 1
ATOM 1613 N N . TYR A 1 199 ? -2.351 -8.822 -9.755 1.00 94.25 199 TYR A N 1
ATOM 1614 C CA . TYR A 1 199 ? -1.904 -8.557 -11.126 1.00 94.25 199 TYR A CA 1
ATOM 1615 C C . TYR A 1 199 ? -0.404 -8.826 -11.316 1.00 94.25 199 TYR A C 1
ATOM 1617 O O . TYR A 1 199 ? 0.013 -9.454 -12.291 1.00 94.25 199 TYR A O 1
ATOM 1625 N N . LEU A 1 200 ? 0.430 -8.354 -10.388 1.00 94.25 200 LEU A N 1
ATOM 1626 C CA . LEU A 1 200 ? 1.878 -8.535 -10.468 1.00 94.25 200 LEU A CA 1
ATOM 1627 C C . LEU A 1 200 ? 2.298 -9.993 -10.218 1.00 94.25 200 LEU A C 1
ATOM 1629 O O . LEU A 1 200 ? 3.261 -10.447 -10.835 1.00 94.25 200 LEU A O 1
ATOM 1633 N N . ILE A 1 201 ? 1.587 -10.737 -9.367 1.00 94.50 201 ILE A N 1
ATOM 1634 C CA . ILE A 1 201 ? 1.800 -12.178 -9.166 1.00 94.50 201 ILE A CA 1
ATOM 1635 C C . ILE A 1 201 ? 1.486 -12.932 -10.462 1.00 94.50 201 ILE A C 1
ATOM 1637 O O . ILE A 1 201 ? 2.338 -13.676 -10.954 1.00 94.50 201 ILE A O 1
ATOM 1641 N N . ASP A 1 202 ? 0.324 -12.669 -11.065 1.00 92.31 202 ASP A N 1
ATOM 1642 C CA . ASP A 1 202 ? -0.112 -13.314 -12.310 1.00 92.31 202 ASP A CA 1
ATOM 1643 C C . ASP A 1 202 ? 0.893 -13.063 -13.450 1.00 92.31 202 ASP A C 1
ATOM 1645 O O . ASP A 1 202 ? 1.169 -13.948 -14.265 1.00 92.31 202 ASP A O 1
ATOM 1649 N N . GLY A 1 203 ? 1.523 -11.882 -13.468 1.00 90.31 203 GLY A N 1
ATOM 1650 C CA . GLY A 1 203 ? 2.583 -11.539 -14.418 1.00 90.31 203 GLY A CA 1
ATOM 1651 C C . GLY A 1 203 ? 4.002 -11.877 -14.023 1.00 90.31 203 GLY A C 1
ATOM 1652 O O . GLY A 1 203 ? 4.940 -11.404 -14.670 1.00 90.31 203 GLY A O 1
ATOM 1653 N N . LYS A 1 204 ? 4.190 -12.706 -12.991 1.00 90.50 204 LYS A N 1
ATOM 1654 C CA . LYS A 1 204 ? 5.517 -13.127 -12.514 1.00 90.50 204 LYS A CA 1
ATOM 1655 C C . LYS A 1 204 ? 6.434 -11.931 -12.222 1.00 90.50 204 LYS A C 1
ATOM 1657 O O . LYS A 1 204 ? 7.651 -12.008 -12.411 1.00 90.50 204 LYS A O 1
ATOM 1662 N N . GLY A 1 205 ? 5.832 -10.816 -11.810 1.00 89.69 205 GLY A N 1
ATOM 1663 C CA . GLY A 1 205 ? 6.511 -9.585 -11.430 1.00 89.69 205 GLY A CA 1
ATOM 1664 C C . GLY A 1 205 ? 7.267 -9.734 -10.113 1.00 89.69 205 GLY A C 1
ATOM 1665 O O . GLY A 1 205 ? 8.305 -9.105 -9.949 1.00 89.69 205 GLY A O 1
ATOM 1666 N N . TYR A 1 206 ? 6.798 -10.619 -9.230 1.00 93.19 206 TYR A N 1
ATOM 1667 C CA . TYR A 1 206 ? 7.447 -10.941 -7.962 1.00 93.19 206 TYR A CA 1
ATOM 1668 C C . TYR A 1 206 ? 8.335 -12.186 -8.043 1.00 93.19 206 TYR A C 1
ATOM 1670 O O . TYR A 1 206 ? 8.046 -13.162 -8.739 1.00 93.19 206 TYR A O 1
ATOM 1678 N N . SER A 1 207 ? 9.421 -12.164 -7.279 1.00 93.50 207 SER A N 1
ATOM 1679 C CA . SER A 1 207 ? 10.223 -13.335 -6.934 1.00 93.50 207 SER A CA 1
ATOM 1680 C C . SER A 1 207 ? 9.534 -14.207 -5.877 1.00 93.50 207 SER A C 1
ATOM 1682 O O . SER A 1 207 ? 8.638 -13.761 -5.163 1.00 93.50 207 SER A O 1
ATOM 1684 N N . GLN A 1 208 ? 10.004 -15.449 -5.713 1.00 93.62 208 GLN A N 1
ATOM 1685 C CA . GLN A 1 208 ? 9.490 -16.352 -4.676 1.00 93.62 208 GLN A CA 1
ATOM 1686 C C . GLN A 1 208 ? 9.605 -15.748 -3.268 1.00 93.62 208 GLN A C 1
ATOM 1688 O O . GLN A 1 208 ? 8.681 -15.858 -2.468 1.00 93.62 208 GLN A O 1
ATOM 1693 N N . THR A 1 209 ? 10.722 -15.080 -2.971 1.00 95.44 209 THR A N 1
ATOM 1694 C CA . THR A 1 209 ? 10.951 -14.438 -1.670 1.00 95.44 209 THR A CA 1
ATOM 1695 C C . THR A 1 209 ? 9.981 -13.282 -1.437 1.00 95.44 209 THR A C 1
ATOM 1697 O O . THR A 1 209 ? 9.458 -13.133 -0.335 1.00 95.44 209 THR A O 1
ATOM 1700 N N . GLU A 1 210 ? 9.710 -12.474 -2.464 1.00 96.25 210 GLU A N 1
ATOM 1701 C CA . GLU A 1 210 ? 8.708 -11.407 -2.385 1.00 96.25 210 GLU A CA 1
ATOM 1702 C C . GLU A 1 210 ? 7.299 -11.974 -2.184 1.00 96.25 210 GLU A C 1
ATOM 1704 O O . GLU A 1 210 ? 6.575 -11.465 -1.334 1.00 96.25 210 GLU A O 1
ATOM 1709 N N . MET A 1 211 ? 6.930 -13.064 -2.867 1.00 96.88 211 MET A N 1
ATOM 1710 C CA . MET A 1 211 ? 5.625 -13.712 -2.671 1.00 96.88 211 MET A CA 1
ATOM 1711 C C . MET A 1 211 ? 5.426 -14.200 -1.230 1.00 96.88 211 MET A C 1
ATOM 1713 O O . MET A 1 211 ? 4.373 -13.960 -0.645 1.00 96.88 211 MET A O 1
ATOM 1717 N N . VAL A 1 212 ? 6.450 -14.798 -0.609 1.00 97.00 212 VAL A N 1
ATOM 1718 C CA . VAL A 1 212 ? 6.394 -15.197 0.812 1.00 97.00 212 VAL A CA 1
ATOM 1719 C C . VAL A 1 212 ? 6.200 -13.981 1.726 1.00 97.00 212 VAL A C 1
ATOM 1721 O O . VAL A 1 212 ? 5.421 -14.040 2.679 1.00 97.00 212 VAL A O 1
ATOM 1724 N N . ARG A 1 213 ? 6.874 -12.857 1.438 1.00 96.88 213 ARG A N 1
ATOM 1725 C CA . ARG A 1 213 ? 6.697 -11.604 2.197 1.00 96.88 213 ARG A CA 1
ATOM 1726 C C . ARG A 1 213 ? 5.280 -11.054 2.049 1.00 96.88 213 ARG A C 1
ATOM 1728 O O . ARG A 1 213 ? 4.688 -10.668 3.052 1.00 96.88 213 ARG A O 1
ATOM 1735 N N . ILE A 1 214 ? 4.741 -11.0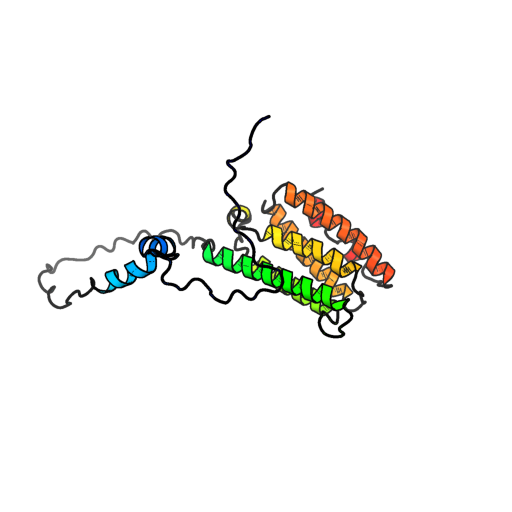42 0.830 1.00 97.88 214 ILE A N 1
ATOM 1736 C CA . ILE A 1 214 ? 3.379 -10.580 0.538 1.00 97.88 214 ILE A CA 1
ATOM 1737 C C . ILE A 1 214 ? 2.356 -11.445 1.275 1.00 97.88 214 ILE A C 1
ATOM 1739 O O . ILE A 1 214 ? 1.492 -10.889 1.944 1.00 97.88 214 ILE A O 1
ATOM 1743 N N . ASN A 1 215 ? 2.506 -12.772 1.248 1.00 97.88 215 ASN A N 1
ATOM 1744 C CA . ASN A 1 215 ? 1.637 -13.690 1.987 1.00 97.88 215 ASN A CA 1
ATOM 1745 C C . ASN A 1 215 ? 1.619 -13.366 3.492 1.00 97.88 215 ASN A C 1
ATOM 1747 O O . ASN A 1 215 ? 0.563 -13.219 4.100 1.00 97.88 215 ASN A O 1
ATOM 1751 N N . GLY A 1 216 ? 2.798 -13.161 4.092 1.00 97.6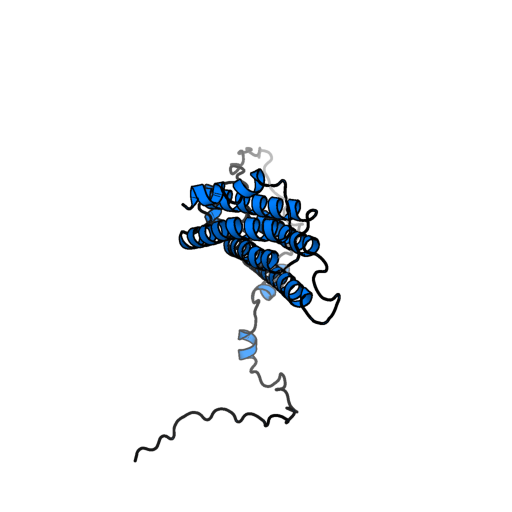2 216 GLY A N 1
ATOM 1752 C CA . GLY A 1 216 ? 2.907 -12.775 5.502 1.00 97.62 216 GLY A CA 1
ATOM 1753 C C . GLY A 1 216 ? 2.336 -11.386 5.822 1.00 97.62 216 GLY A C 1
ATOM 1754 O O . GLY A 1 216 ? 1.870 -11.153 6.936 1.00 97.62 216 GLY A O 1
ATOM 1755 N N . ILE A 1 217 ? 2.369 -10.441 4.879 1.00 98.19 217 ILE A N 1
ATOM 1756 C CA . ILE A 1 217 ? 1.706 -9.137 5.035 1.00 98.19 217 ILE A CA 1
ATOM 1757 C C . ILE A 1 217 ? 0.189 -9.318 4.963 1.00 98.19 217 ILE A C 1
ATOM 1759 O O . ILE A 1 217 ? -0.497 -8.862 5.870 1.00 98.19 217 ILE A O 1
ATOM 1763 N N . ALA A 1 218 ? -0.313 -10.033 3.955 1.00 98.19 218 ALA A N 1
ATOM 1764 C CA . ALA A 1 218 ? -1.735 -10.271 3.735 1.00 98.19 218 ALA A CA 1
ATOM 1765 C C . ALA A 1 218 ? -2.421 -10.920 4.948 1.00 98.19 218 ALA A C 1
ATOM 1767 O O . ALA A 1 218 ? -3.426 -10.397 5.434 1.00 98.19 218 ALA A O 1
ATOM 1768 N N . GLU A 1 219 ? -1.840 -11.992 5.494 1.00 97.88 219 GLU A N 1
ATOM 1769 C CA . GLU A 1 219 ? -2.367 -12.662 6.692 1.00 97.88 219 GLU A CA 1
ATOM 1770 C C . GLU A 1 219 ? -2.415 -11.723 7.904 1.00 97.88 219 GLU A C 1
ATOM 1772 O O . GLU A 1 219 ? -3.430 -11.614 8.596 1.00 97.88 219 GLU A O 1
ATOM 1777 N N . ARG A 1 220 ? -1.336 -10.967 8.140 1.00 98.06 220 ARG A N 1
ATOM 1778 C CA . ARG A 1 220 ? -1.289 -10.001 9.246 1.00 98.06 220 ARG A CA 1
ATOM 1779 C C . ARG A 1 220 ? -2.283 -8.862 9.052 1.00 98.06 220 ARG A C 1
ATOM 1781 O O . ARG A 1 220 ? -2.880 -8.434 10.033 1.00 98.06 220 ARG A O 1
ATOM 1788 N N . THR A 1 221 ? -2.509 -8.397 7.821 1.00 98.25 221 THR A N 1
ATOM 1789 C CA . THR A 1 221 ? -3.533 -7.382 7.544 1.00 98.25 221 THR A CA 1
ATOM 1790 C C . THR A 1 221 ? -4.928 -7.896 7.883 1.00 98.25 221 THR A C 1
ATOM 1792 O O . THR A 1 221 ? -5.691 -7.156 8.498 1.00 98.25 221 THR A O 1
ATOM 1795 N N . ARG A 1 222 ? -5.270 -9.147 7.534 1.00 97.50 222 ARG A N 1
ATOM 1796 C CA . ARG A 1 222 ? -6.588 -9.724 7.863 1.00 97.50 222 ARG A CA 1
ATOM 1797 C C . ARG A 1 222 ? -6.839 -9.716 9.365 1.00 97.50 222 ARG A C 1
ATOM 1799 O O . ARG A 1 222 ? -7.894 -9.268 9.799 1.00 97.50 222 ARG A O 1
ATOM 1806 N N . LEU A 1 223 ? -5.858 -10.169 10.142 1.00 97.25 223 LEU A N 1
ATOM 1807 C CA . LEU A 1 223 ? -5.959 -10.208 11.601 1.00 97.25 223 LEU A CA 1
ATOM 1808 C C . LEU A 1 223 ? -6.032 -8.801 12.202 1.00 97.25 223 LEU A C 1
ATOM 1810 O O . LEU A 1 223 ? -6.917 -8.525 13.009 1.00 97.25 223 LEU A O 1
ATOM 1814 N N . LEU A 1 224 ? -5.148 -7.903 11.762 1.00 98.00 224 LEU A N 1
ATOM 1815 C CA . LEU A 1 224 ? -5.077 -6.542 12.282 1.00 98.00 224 LEU A CA 1
ATOM 1816 C C . LEU A 1 224 ? -6.368 -5.764 12.027 1.00 98.00 224 LEU A C 1
ATOM 1818 O O . LEU A 1 224 ? -6.825 -5.050 12.909 1.00 98.00 224 LEU A O 1
ATOM 1822 N N . ILE A 1 225 ? -6.966 -5.879 10.838 1.00 97.50 225 ILE A N 1
ATOM 1823 C CA . ILE A 1 225 ? -8.191 -5.134 10.530 1.00 97.50 225 ILE A CA 1
ATOM 1824 C C . ILE A 1 225 ? -9.349 -5.581 11.417 1.00 97.50 225 ILE A C 1
ATOM 1826 O O . ILE A 1 225 ? -10.080 -4.722 11.901 1.00 97.50 225 ILE A O 1
ATOM 1830 N N . VAL A 1 226 ? -9.490 -6.886 11.668 1.00 96.81 226 VAL A N 1
ATOM 1831 C CA . VAL A 1 226 ? -10.499 -7.405 12.604 1.00 96.81 226 VAL A CA 1
ATOM 1832 C C . VAL A 1 226 ? -10.262 -6.820 13.997 1.00 96.81 226 VAL A C 1
ATOM 1834 O O . VAL A 1 226 ? -11.165 -6.216 14.565 1.00 96.81 226 VAL A O 1
ATOM 1837 N N . GLU A 1 227 ? -9.029 -6.907 14.504 1.00 96.81 227 GLU A N 1
ATOM 1838 C CA . GLU A 1 227 ? -8.667 -6.387 15.827 1.00 96.81 227 GLU A CA 1
ATOM 1839 C C . GLU A 1 227 ? -8.928 -4.881 15.954 1.00 96.81 227 GLU A C 1
ATOM 1841 O O . GLU A 1 227 ? -9.520 -4.422 16.930 1.00 96.81 227 GLU A O 1
ATOM 1846 N N . VAL A 1 228 ? -8.504 -4.098 14.963 1.00 96.94 228 VAL A N 1
ATOM 1847 C CA . VAL A 1 228 ? -8.653 -2.643 14.954 1.00 96.94 228 VAL A CA 1
ATOM 1848 C C . VAL A 1 228 ? -10.125 -2.248 14.840 1.00 96.94 228 VAL A C 1
ATOM 1850 O O . VAL A 1 228 ? -10.570 -1.355 15.560 1.00 96.94 228 VAL A O 1
ATOM 1853 N N . PHE A 1 229 ? -10.904 -2.906 13.980 1.00 96.88 229 PHE A N 1
ATOM 1854 C CA . PHE A 1 229 ? -12.323 -2.588 13.818 1.00 96.88 229 PHE A CA 1
ATOM 1855 C C . PHE A 1 229 ? -13.110 -2.947 15.079 1.00 96.88 229 PHE A C 1
ATOM 1857 O O . PHE A 1 229 ? -13.899 -2.123 15.542 1.00 96.88 229 PHE A O 1
ATOM 1864 N N . ASP A 1 230 ? -12.824 -4.094 15.698 1.00 95.69 230 ASP A N 1
ATOM 1865 C CA . ASP A 1 230 ? -13.425 -4.491 16.973 1.00 95.69 230 ASP A CA 1
ATOM 1866 C C . ASP A 1 230 ? -13.043 -3.515 18.098 1.00 95.69 230 ASP A C 1
ATOM 1868 O O . ASP A 1 230 ? -13.905 -3.041 18.842 1.00 95.69 230 ASP A O 1
ATOM 1872 N N . LYS A 1 231 ? -11.760 -3.135 18.191 1.00 95.44 231 LYS A N 1
ATOM 1873 C CA . LYS A 1 231 ? -11.236 -2.181 19.186 1.00 95.44 231 LYS A CA 1
ATOM 1874 C C . LYS A 1 231 ? -11.929 -0.820 19.128 1.00 95.44 231 LYS A C 1
ATOM 1876 O O . LYS A 1 231 ? -12.137 -0.202 20.172 1.00 95.44 231 LYS A O 1
ATOM 1881 N N . PHE A 1 232 ? -12.264 -0.341 17.931 1.00 94.69 232 PHE A N 1
ATOM 1882 C CA . PHE A 1 232 ? -12.930 0.949 17.728 1.00 94.69 232 PHE A CA 1
ATOM 1883 C C . PHE A 1 232 ? -14.454 0.834 17.539 1.00 94.69 232 PHE A C 1
ATOM 1885 O O . PHE A 1 232 ? -15.106 1.847 17.288 1.00 94.69 232 PHE A O 1
ATOM 1892 N N . GLY A 1 233 ? -15.036 -0.362 17.697 1.00 93.31 233 GLY A N 1
ATOM 1893 C CA . GLY A 1 233 ? -16.483 -0.585 17.603 1.00 93.31 233 GLY A CA 1
ATOM 1894 C C . GLY A 1 233 ? -17.057 -0.317 16.208 1.00 93.31 233 GLY A C 1
ATOM 1895 O O . GLY A 1 233 ? -18.152 0.228 16.079 1.00 93.31 233 GLY A O 1
ATOM 1896 N N . ILE A 1 234 ? -16.298 -0.636 15.159 1.00 94.44 234 ILE A N 1
ATOM 1897 C CA . ILE A 1 234 ? -16.695 -0.435 13.766 1.00 94.44 234 ILE A CA 1
ATOM 1898 C C . ILE A 1 234 ? -17.436 -1.680 13.276 1.00 94.44 234 ILE A C 1
ATOM 1900 O O . ILE A 1 234 ? -16.849 -2.737 13.061 1.00 94.44 234 ILE A O 1
ATOM 1904 N N . GLU A 1 235 ? -18.733 -1.531 13.032 1.00 92.44 235 GLU A N 1
ATOM 1905 C CA . GLU A 1 235 ? -19.596 -2.605 12.541 1.00 92.44 235 GLU A CA 1
ATOM 1906 C C . GLU A 1 235 ? -19.996 -2.403 11.068 1.00 92.44 235 GLU A C 1
ATOM 1908 O O . GLU A 1 235 ? -19.836 -1.328 10.489 1.00 92.44 235 GLU A O 1
ATOM 1913 N N . GLY A 1 236 ? -20.546 -3.452 10.447 1.00 91.62 236 GLY A N 1
ATOM 1914 C CA . GLY A 1 236 ? -21.156 -3.378 9.111 1.00 91.62 236 GLY A CA 1
ATOM 1915 C C . GLY A 1 236 ? -20.248 -3.724 7.926 1.00 91.62 236 GLY A C 1
ATOM 1916 O O . GLY A 1 236 ? -20.749 -3.785 6.810 1.00 91.62 236 GLY A O 1
ATOM 1917 N N . TYR A 1 237 ? -18.965 -4.022 8.155 1.00 94.12 237 TYR A N 1
ATOM 1918 C CA . TYR A 1 237 ? -17.986 -4.349 7.100 1.00 94.12 237 TYR A CA 1
ATOM 1919 C C . TYR A 1 237 ? -17.568 -5.828 7.063 1.00 94.12 237 TYR A C 1
ATOM 1921 O O . TYR A 1 237 ? -16.501 -6.177 6.566 1.00 94.12 237 TYR A O 1
ATOM 1929 N N . GLN A 1 238 ? -18.387 -6.724 7.619 1.00 93.19 238 GLN A N 1
ATOM 1930 C CA . GLN A 1 238 ? -18.047 -8.148 7.764 1.00 93.19 238 GLN A CA 1
ATOM 1931 C C . GLN A 1 238 ? -17.733 -8.821 6.416 1.00 93.19 238 GLN A C 1
ATOM 1933 O O . GLN A 1 238 ? -16.816 -9.637 6.319 1.00 93.19 238 GLN A O 1
ATOM 1938 N N . TYR A 1 239 ? -18.466 -8.451 5.359 1.00 94.31 239 TYR A N 1
ATOM 1939 C CA . TYR A 1 239 ? -18.220 -8.966 4.014 1.00 94.31 239 TYR A CA 1
ATOM 1940 C C . TYR A 1 239 ? -16.871 -8.483 3.471 1.00 94.31 239 TYR A C 1
ATOM 1942 O O . TYR A 1 239 ? -16.057 -9.297 3.044 1.00 94.31 239 TYR A O 1
ATOM 1950 N N . GLU A 1 240 ? -16.594 -7.182 3.534 1.00 95.12 240 GLU A N 1
ATOM 1951 C CA . G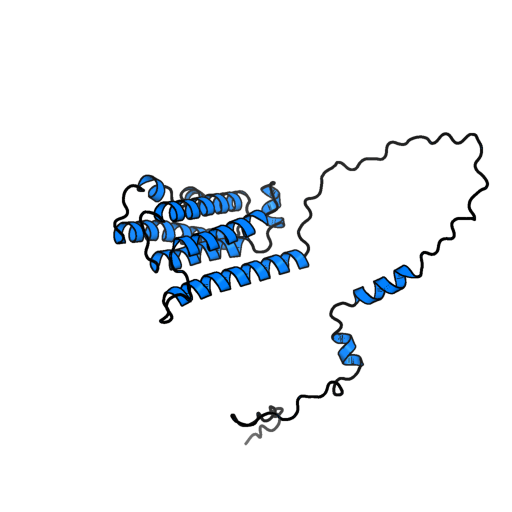LU A 1 240 ? -15.343 -6.595 3.057 1.00 95.12 240 GLU A CA 1
ATOM 1952 C C . GLU A 1 240 ? -14.134 -7.145 3.814 1.00 95.12 240 GLU A C 1
ATOM 1954 O O . GLU A 1 240 ? -13.136 -7.493 3.188 1.00 95.12 240 GLU A O 1
ATOM 1959 N N . ILE A 1 241 ? -14.242 -7.298 5.137 1.00 95.12 241 ILE A N 1
ATOM 1960 C CA . ILE A 1 241 ? -13.194 -7.892 5.975 1.00 95.12 241 ILE A CA 1
ATOM 1961 C C . ILE A 1 241 ? -12.908 -9.335 5.544 1.00 95.12 241 ILE A C 1
ATOM 1963 O O . ILE A 1 241 ? -11.746 -9.727 5.428 1.00 95.12 241 ILE A O 1
ATOM 1967 N N . SER A 1 242 ? -13.948 -10.119 5.229 1.00 94.44 242 SER A N 1
ATOM 1968 C CA . SER A 1 242 ? -13.775 -11.498 4.749 1.00 94.44 242 SER A CA 1
ATOM 1969 C C . SER A 1 242 ? -13.016 -11.589 3.419 1.00 94.44 242 SER A C 1
ATOM 1971 O O . SER A 1 242 ? -12.381 -12.609 3.157 1.00 94.44 242 SER A O 1
ATOM 1973 N N . LYS A 1 243 ? -13.043 -10.511 2.623 1.00 96.00 243 LYS A N 1
ATOM 1974 C CA . LYS A 1 243 ? -12.432 -10.400 1.293 1.00 96.00 243 LYS A CA 1
ATOM 1975 C C . LYS A 1 243 ? -11.046 -9.754 1.286 1.00 96.00 243 LYS A C 1
ATOM 1977 O O . LYS A 1 243 ? -10.434 -9.641 0.226 1.00 96.00 243 LYS A O 1
ATOM 1982 N N . ILE A 1 244 ? -10.519 -9.343 2.441 1.00 97.00 244 ILE A N 1
ATOM 1983 C CA . ILE A 1 244 ? -9.178 -8.753 2.534 1.00 97.00 244 ILE A CA 1
ATOM 1984 C C . ILE A 1 244 ? -8.129 -9.751 2.037 1.00 97.00 244 ILE A C 1
ATOM 1986 O O . ILE A 1 244 ? -7.954 -10.819 2.621 1.00 97.00 244 ILE A O 1
ATOM 1990 N N . TYR A 1 245 ? -7.413 -9.354 0.983 1.00 97.38 245 TYR A N 1
ATOM 1991 C CA . TYR A 1 245 ? -6.334 -10.115 0.350 1.00 97.38 245 TYR A CA 1
ATOM 1992 C C . TYR A 1 245 ? -6.689 -11.549 -0.088 1.00 97.38 245 TYR A C 1
ATOM 1994 O O . TYR A 1 245 ? -5.785 -12.358 -0.270 1.00 97.38 245 TYR A O 1
ATOM 2002 N N . GLU A 1 246 ? -7.973 -11.872 -0.285 1.00 96.00 246 GLU A N 1
ATOM 2003 C CA . GLU A 1 246 ? -8.410 -13.220 -0.690 1.00 96.00 246 GLU A CA 1
ATOM 2004 C C . GLU A 1 246 ? -7.680 -13.685 -1.961 1.00 96.00 246 GLU A C 1
ATOM 2006 O O . GLU A 1 246 ? -7.027 -14.723 -1.957 1.00 96.00 246 GLU A O 1
ATOM 2011 N N . ASP A 1 247 ? -7.673 -12.848 -3.000 1.00 96.31 247 ASP A N 1
ATOM 2012 C CA . ASP A 1 247 ? -7.015 -13.137 -4.277 1.00 96.31 247 ASP A CA 1
ATOM 2013 C C . ASP A 1 247 ? -5.506 -13.369 -4.160 1.00 96.31 247 ASP A C 1
ATOM 2015 O O . ASP A 1 247 ? -4.945 -14.217 -4.859 1.00 96.31 247 ASP A O 1
ATOM 2019 N N . VAL A 1 248 ? -4.834 -12.577 -3.324 1.00 97.00 248 VAL A N 1
ATOM 2020 C CA . VAL A 1 248 ? -3.393 -12.705 -3.102 1.00 97.00 248 VAL A CA 1
ATOM 2021 C C . VAL A 1 248 ? -3.095 -14.015 -2.383 1.00 97.00 248 VAL A C 1
ATOM 2023 O O . VAL A 1 248 ? -2.225 -14.755 -2.834 1.00 97.00 248 VAL A O 1
ATOM 2026 N N . LEU A 1 249 ? -3.835 -14.321 -1.315 1.00 96.50 249 LEU A N 1
ATOM 2027 C CA . LEU A 1 249 ? -3.641 -15.535 -0.522 1.00 96.50 249 LEU A CA 1
ATOM 2028 C C . LEU A 1 249 ? -3.921 -16.799 -1.338 1.00 96.50 249 LEU A C 1
ATOM 2030 O O . LEU A 1 249 ? -3.141 -17.741 -1.265 1.00 96.50 249 LEU A O 1
ATOM 2034 N N . ASP A 1 250 ? -4.950 -16.792 -2.186 1.00 95.69 250 ASP A N 1
ATOM 2035 C CA . ASP A 1 250 ? -5.253 -17.914 -3.084 1.00 95.69 250 ASP A CA 1
ATOM 2036 C C . ASP A 1 250 ? -4.121 -18.197 -4.090 1.00 95.69 250 ASP A C 1
ATOM 2038 O O . ASP A 1 250 ? -3.979 -19.320 -4.576 1.00 95.69 250 ASP A O 1
ATOM 2042 N N . ARG A 1 251 ? -3.306 -17.186 -4.420 1.00 93.56 251 ARG A N 1
ATOM 2043 C CA . ARG A 1 251 ? -2.169 -17.312 -5.349 1.00 93.56 251 ARG A CA 1
ATOM 2044 C C . ARG A 1 251 ? -0.851 -17.644 -4.658 1.00 93.56 251 ARG A C 1
ATOM 2046 O O . ARG A 1 251 ? 0.038 -18.198 -5.305 1.00 93.56 251 ARG A O 1
ATOM 2053 N N . THR A 1 252 ? -0.683 -17.235 -3.401 1.00 89.50 252 THR A N 1
ATOM 2054 C CA . THR A 1 252 ? 0.568 -17.413 -2.647 1.00 89.50 252 THR A CA 1
ATOM 2055 C C . THR A 1 252 ? 0.543 -18.576 -1.658 1.00 89.50 252 THR A C 1
ATOM 2057 O O . THR A 1 252 ? 1.616 -18.940 -1.166 1.00 89.50 252 THR A O 1
ATOM 2060 N N . GLY A 1 253 ? -0.643 -19.111 -1.352 1.00 71.88 253 GLY A N 1
ATOM 2061 C CA . GLY A 1 253 ? -0.878 -20.246 -0.453 1.00 71.88 253 GLY A CA 1
ATOM 2062 C C . GLY A 1 253 ? -0.550 -21.618 -1.029 1.00 71.88 253 GLY A C 1
ATOM 2063 O O . GLY A 1 253 ? -0.451 -21.766 -2.268 1.00 71.88 253 GLY A O 1
#

Radius of gyration: 30.31 Å; chains: 1; bounding box: 81×48×92 Å